Protein AF-A0A2M6ZUZ3-F1 (afdb_monomer_lite)

Sequence (282 aa):
MDPHQNIFYYYRGPSKYKTDEMQIARQLENNTTKALINLFQYSPPKVLSRFLELVASKTGYDNFPVPQKNNYKFALQKIPELAKSAESKVVVTISKELLGESGVSPGGIPDAWIYCPSTTPSVAIMIEAKLKGIPSQDQIQGHLEKAGWNNTRLYQCNLTWAEIYDCWANEKNDLLTTQFRQYLEVIGMSPFSGFVDDDFNFFISYDDDYRPLLRNKLHEFAQEVHKRMGQEITRVYSEIFVGHIIARRGTAFVVLRKPQDRHDPFKHCNFSIEINKRRSAV

Structure (mmCIF, N/CA/C/O backbone):
data_AF-A0A2M6ZUZ3-F1
#
_entry.id   AF-A0A2M6ZUZ3-F1
#
loop_
_atom_site.group_PDB
_atom_site.id
_atom_site.type_symbol
_atom_site.label_atom_id
_atom_site.label_alt_id
_atom_site.label_comp_id
_atom_site.label_asym_id
_atom_site.label_entity_id
_atom_site.label_seq_id
_atom_site.pdbx_PDB_ins_code
_atom_site.Cartn_x
_atom_site.Cartn_y
_atom_site.Cartn_z
_atom_site.occupancy
_atom_site.B_iso_or_equiv
_atom_site.auth_seq_id
_atom_site.auth_comp_id
_atom_site.auth_asym_id
_atom_site.auth_atom_id
_atom_site.pdbx_PDB_model_num
ATOM 1 N N . MET A 1 1 ? -6.200 0.289 -19.711 1.00 61.31 1 MET A N 1
ATOM 2 C CA . MET A 1 1 ? -7.113 0.772 -18.650 1.00 61.31 1 MET A CA 1
ATOM 3 C C . MET A 1 1 ? -6.746 2.210 -18.321 1.00 61.31 1 MET A C 1
ATOM 5 O O . MET A 1 1 ? -5.561 2.489 -18.220 1.00 61.31 1 MET A O 1
ATOM 9 N N . ASP A 1 2 ? -7.742 3.092 -18.212 1.00 64.38 2 ASP A N 1
ATOM 10 C CA . ASP A 1 2 ? -7.570 4.528 -17.953 1.00 64.38 2 ASP A CA 1
ATOM 11 C C . ASP A 1 2 ? -7.539 4.803 -16.430 1.00 64.38 2 ASP A C 1
ATOM 13 O O . ASP A 1 2 ? -8.560 4.598 -15.760 1.00 64.38 2 ASP A O 1
ATOM 17 N N . PRO A 1 3 ? -6.407 5.261 -15.855 1.00 62.47 3 PRO A N 1
ATOM 18 C CA . PRO A 1 3 ? -6.293 5.579 -14.431 1.00 62.47 3 PRO A CA 1
ATOM 19 C C . PRO A 1 3 ? -7.272 6.652 -13.935 1.00 62.47 3 PRO A C 1
ATOM 21 O O . PRO A 1 3 ? -7.559 6.687 -12.741 1.00 62.47 3 PRO A O 1
ATOM 24 N N . HIS A 1 4 ? -7.833 7.503 -14.800 1.00 63.12 4 HIS A N 1
ATOM 25 C CA . HIS A 1 4 ? -8.841 8.497 -14.398 1.00 63.12 4 HIS A CA 1
ATOM 26 C C . HIS A 1 4 ? -10.207 7.889 -14.130 1.00 63.12 4 HIS A C 1
ATOM 28 O O . HIS A 1 4 ? -11.011 8.476 -13.417 1.00 63.12 4 HIS A O 1
ATOM 34 N N . GLN A 1 5 ? -10.474 6.693 -14.649 1.00 70.06 5 GLN A N 1
ATOM 35 C CA . GLN A 1 5 ? -11.684 5.952 -14.297 1.00 70.06 5 GLN A CA 1
ATOM 36 C C . GLN A 1 5 ? -11.551 5.270 -12.929 1.00 70.06 5 GLN A C 1
ATOM 38 O O . GLN A 1 5 ? -12.526 4.727 -12.405 1.00 70.06 5 GLN A O 1
ATOM 43 N N . ASN A 1 6 ? -10.359 5.330 -12.322 1.00 79.94 6 ASN A N 1
ATOM 44 C CA . ASN A 1 6 ? -10.109 4.806 -10.996 1.00 79.94 6 ASN A CA 1
ATOM 45 C C . ASN A 1 6 ? -10.493 5.807 -9.904 1.00 79.94 6 ASN A C 1
ATOM 47 O O . ASN A 1 6 ? -9.902 6.875 -9.740 1.00 79.94 6 ASN A O 1
ATOM 51 N N . ILE A 1 7 ? -11.469 5.407 -9.090 1.00 81.88 7 ILE A N 1
ATOM 52 C CA . ILE A 1 7 ? -12.034 6.225 -8.011 1.00 81.88 7 ILE A CA 1
ATOM 53 C C . ILE A 1 7 ? -10.999 6.675 -6.967 1.00 81.88 7 ILE A C 1
ATOM 55 O O . ILE A 1 7 ? -11.178 7.720 -6.344 1.00 81.88 7 ILE A O 1
ATOM 59 N N . PHE A 1 8 ? -9.916 5.918 -6.775 1.00 83.38 8 PHE A N 1
ATOM 60 C CA . PHE A 1 8 ? -8.868 6.239 -5.807 1.00 83.38 8 PHE A CA 1
ATOM 61 C C . PHE A 1 8 ? -7.812 7.173 -6.396 1.00 83.38 8 PHE A C 1
ATOM 63 O O . PHE A 1 8 ? -7.186 7.938 -5.660 1.00 83.38 8 PHE A O 1
ATOM 70 N N . TYR A 1 9 ? -7.669 7.194 -7.723 1.00 71.44 9 TYR A N 1
ATOM 71 C CA . TYR A 1 9 ? -6.775 8.122 -8.410 1.00 71.44 9 TYR A CA 1
ATOM 72 C C . TYR A 1 9 ? -7.222 9.580 -8.227 1.00 71.44 9 TYR A C 1
ATOM 74 O O . TYR A 1 9 ? -6.386 10.467 -8.040 1.00 71.44 9 TYR A O 1
ATOM 82 N N . TYR A 1 10 ? -8.535 9.822 -8.133 1.00 66.94 10 TYR A N 1
ATOM 83 C CA . TYR A 1 10 ? -9.105 11.142 -7.842 1.00 66.94 10 TYR A CA 1
ATOM 84 C C . TYR A 1 10 ? -8.668 11.742 -6.497 1.00 66.94 10 TYR A C 1
ATOM 86 O O . TYR A 1 10 ? -8.722 12.963 -6.333 1.00 66.94 10 TYR A O 1
ATOM 94 N N . TYR A 1 11 ? -8.179 10.944 -5.538 1.00 67.69 11 TYR A N 1
ATOM 95 C CA . TYR A 1 11 ? -7.650 11.494 -4.284 1.00 67.69 11 TYR A CA 1
ATOM 96 C C . TYR A 1 11 ? -6.369 12.307 -4.477 1.00 67.69 11 TYR A C 1
ATOM 98 O O . TYR A 1 11 ? -6.059 13.146 -3.632 1.00 67.69 11 TYR A O 1
ATOM 106 N N . ARG A 1 12 ? -5.666 12.156 -5.609 1.00 64.12 12 ARG A N 1
ATOM 107 C CA . ARG A 1 12 ? -4.454 12.931 -5.917 1.00 64.12 12 ARG A CA 1
ATOM 108 C C . ARG A 1 12 ? -4.682 14.442 -5.956 1.00 64.12 12 ARG A C 1
ATOM 110 O O . ARG A 1 12 ? -3.756 15.167 -5.614 1.00 64.12 12 ARG A O 1
ATOM 117 N N . GLY A 1 13 ? -5.891 14.917 -6.270 1.00 56.56 13 GLY A N 1
ATOM 118 C CA . GLY A 1 13 ? -6.205 16.347 -6.356 1.00 56.56 13 GLY A CA 1
ATOM 119 C C . GLY A 1 13 ? -5.312 17.124 -7.347 1.00 56.56 13 GLY A C 1
ATOM 120 O O . GLY A 1 13 ? -4.335 16.601 -7.881 1.00 56.56 13 GLY A O 1
ATOM 121 N N . PRO A 1 14 ? -5.623 18.395 -7.641 1.00 52.03 14 PRO A N 1
ATOM 122 C CA . PRO A 1 14 ? -4.742 19.227 -8.452 1.00 52.03 14 PRO A CA 1
ATOM 123 C C . PRO A 1 14 ? -3.506 19.632 -7.632 1.00 52.03 14 PRO A C 1
ATOM 125 O O . PRO A 1 14 ? -3.611 20.423 -6.692 1.00 52.03 14 PRO A O 1
ATOM 128 N N . SER A 1 15 ? -2.319 19.130 -7.985 1.00 54.94 15 SER A N 1
ATOM 129 C CA . SER A 1 15 ? -1.071 19.601 -7.376 1.00 54.94 15 SER A CA 1
ATOM 130 C C . SER A 1 15 ? -0.736 21.000 -7.905 1.00 54.94 15 SER A C 1
ATOM 132 O O . SER A 1 15 ? -0.204 21.180 -8.999 1.00 54.94 15 SER A O 1
ATOM 134 N N . LYS A 1 16 ? -1.066 22.037 -7.124 1.00 50.25 16 LYS A N 1
ATOM 135 C CA . LYS A 1 16 ? -0.631 23.420 -7.412 1.00 50.25 16 LYS A CA 1
ATOM 136 C C . LYS A 1 16 ? 0.891 23.589 -7.284 1.00 50.25 16 LYS A C 1
ATOM 138 O O . LYS A 1 16 ? 1.450 24.510 -7.866 1.00 50.25 16 LYS A O 1
ATOM 143 N N . TYR A 1 17 ? 1.552 22.676 -6.572 1.00 51.34 17 TYR A N 1
ATOM 144 C CA . TYR A 1 17 ? 2.983 22.696 -6.277 1.00 51.34 17 TYR A CA 1
ATOM 145 C C . TYR A 1 17 ? 3.660 21.490 -6.938 1.00 51.34 17 TYR A C 1
ATOM 147 O O . TYR A 1 17 ? 3.876 20.456 -6.316 1.00 51.34 17 TYR A O 1
ATOM 155 N N . LYS A 1 18 ? 3.951 21.593 -8.239 1.00 53.97 18 LYS A N 1
ATOM 156 C CA . LYS A 1 18 ? 4.587 20.511 -9.018 1.00 53.97 18 LYS A CA 1
ATOM 157 C C . LYS A 1 18 ? 6.085 20.317 -8.729 1.00 53.97 18 LYS A C 1
ATOM 159 O O . LYS A 1 18 ? 6.695 19.452 -9.343 1.00 53.97 18 LYS A O 1
ATOM 164 N N . THR A 1 19 ? 6.685 21.117 -7.850 1.00 56.66 19 THR A N 1
ATOM 165 C CA . THR A 1 19 ? 8.149 21.196 -7.705 1.00 56.66 19 THR A CA 1
ATOM 166 C C . THR A 1 19 ? 8.707 20.581 -6.424 1.00 56.66 19 THR A C 1
ATOM 168 O O . THR A 1 19 ? 9.913 20.380 -6.362 1.00 56.66 19 THR A O 1
ATOM 171 N N . ASP A 1 20 ? 7.882 20.269 -5.418 1.00 69.94 20 ASP A N 1
ATOM 172 C CA . ASP A 1 20 ? 8.353 19.651 -4.170 1.00 69.94 20 ASP A CA 1
ATOM 173 C C . ASP A 1 20 ? 8.020 18.149 -4.155 1.00 69.94 20 ASP A C 1
ATOM 175 O O . ASP A 1 20 ? 6.900 17.733 -3.842 1.00 69.94 20 ASP A O 1
ATOM 179 N N . GLU A 1 21 ? 9.005 17.324 -4.517 1.00 68.06 21 GLU A N 1
ATOM 180 C CA . GLU A 1 21 ? 8.881 15.861 -4.540 1.00 68.06 21 GLU A CA 1
ATOM 181 C C . GLU A 1 21 ? 8.493 15.272 -3.175 1.00 68.06 21 GLU A C 1
ATOM 183 O O . GLU A 1 21 ? 7.790 14.259 -3.119 1.00 68.06 21 GLU A O 1
ATOM 188 N N . MET A 1 22 ? 8.910 15.907 -2.075 1.00 68.00 22 MET A N 1
ATOM 189 C CA . MET A 1 22 ? 8.607 15.447 -0.722 1.00 68.00 22 MET A CA 1
ATOM 190 C C . MET A 1 22 ? 7.131 15.681 -0.385 1.00 68.00 22 MET A C 1
ATOM 192 O O . MET A 1 22 ? 6.472 14.798 0.169 1.00 68.00 22 MET A O 1
ATOM 196 N N . GLN A 1 23 ? 6.574 16.831 -0.778 1.00 69.69 23 GLN A N 1
ATOM 197 C CA . GLN A 1 23 ? 5.139 17.101 -0.629 1.00 69.69 23 GLN A CA 1
ATOM 198 C C . GLN A 1 23 ? 4.286 16.165 -1.485 1.00 69.69 23 GLN A C 1
ATOM 200 O O . GLN A 1 23 ? 3.277 15.652 -1.000 1.00 69.69 23 GLN A O 1
ATOM 205 N N . ILE A 1 24 ? 4.707 15.896 -2.725 1.00 71.69 24 ILE A N 1
ATOM 206 C CA . ILE A 1 24 ? 4.018 14.951 -3.615 1.00 71.69 24 ILE A CA 1
ATOM 207 C C . ILE A 1 24 ? 4.015 13.547 -3.000 1.00 71.69 24 ILE A C 1
ATOM 209 O O . ILE A 1 24 ? 2.968 12.898 -2.957 1.00 71.69 24 ILE A O 1
ATOM 213 N N . ALA A 1 25 ? 5.159 13.088 -2.482 1.00 72.38 25 ALA A N 1
ATOM 214 C CA . ALA A 1 25 ? 5.268 11.785 -1.831 1.00 72.38 25 ALA A CA 1
ATOM 215 C C . ALA A 1 25 ? 4.350 11.683 -0.603 1.00 72.38 25 ALA A C 1
ATOM 217 O O . ALA A 1 25 ? 3.590 10.723 -0.483 1.00 72.38 25 ALA A O 1
ATOM 218 N N . ARG A 1 26 ? 4.345 12.708 0.257 1.00 76.81 26 ARG A N 1
ATOM 219 C CA . ARG A 1 26 ? 3.477 12.759 1.442 1.00 76.81 26 ARG A CA 1
ATOM 220 C C . ARG A 1 26 ? 1.991 12.794 1.083 1.00 76.81 26 ARG A C 1
ATOM 222 O O . ARG A 1 26 ? 1.171 12.164 1.746 1.00 76.81 26 ARG A O 1
ATOM 229 N N . GLN A 1 27 ? 1.620 13.525 0.034 1.00 80.50 27 GLN A N 1
ATOM 230 C CA . GLN A 1 27 ? 0.240 13.554 -0.441 1.00 80.50 27 GLN A CA 1
ATOM 231 C C . GLN A 1 27 ? -0.194 12.176 -0.955 1.00 80.50 27 GLN A C 1
ATOM 233 O O . GLN A 1 27 ? -1.294 11.720 -0.646 1.00 80.50 27 GLN A O 1
ATOM 238 N N . LEU A 1 28 ? 0.676 11.500 -1.708 1.00 82.88 28 LEU A N 1
ATOM 239 C CA . LEU A 1 28 ? 0.407 10.160 -2.214 1.00 82.88 28 LEU A CA 1
ATOM 240 C C . LEU A 1 28 ? 0.245 9.143 -1.077 1.00 82.88 28 LEU A C 1
ATOM 242 O O . LEU A 1 28 ? -0.650 8.302 -1.141 1.00 82.88 28 LEU A O 1
ATOM 246 N N . GLU A 1 29 ? 1.059 9.250 -0.030 1.00 83.81 29 GLU A N 1
ATOM 247 C CA . GLU A 1 29 ? 0.971 8.427 1.180 1.00 83.81 29 GLU A CA 1
ATOM 248 C C . GLU A 1 29 ? -0.389 8.585 1.868 1.00 83.81 29 GLU A C 1
ATOM 250 O O . GLU A 1 29 ? -1.149 7.618 1.951 1.00 83.81 29 GLU A O 1
ATOM 255 N N . ASN A 1 30 ? -0.769 9.821 2.209 1.00 85.50 30 ASN A N 1
ATOM 256 C CA . ASN A 1 30 ? -2.071 10.125 2.813 1.00 85.50 30 ASN A CA 1
ATOM 257 C C . ASN A 1 30 ? -3.246 9.607 1.966 1.00 85.50 30 ASN A C 1
ATOM 259 O O . ASN A 1 30 ? -4.223 9.064 2.487 1.00 85.50 30 ASN A O 1
ATOM 263 N N . ASN A 1 31 ? -3.160 9.774 0.645 1.00 89.38 31 ASN A N 1
ATOM 264 C CA . ASN A 1 31 ? -4.196 9.330 -0.281 1.00 89.38 31 ASN A CA 1
ATOM 265 C C . ASN A 1 31 ? -4.309 7.809 -0.353 1.00 89.38 31 ASN A C 1
ATOM 267 O O . ASN A 1 31 ? -5.417 7.290 -0.473 1.00 89.38 31 ASN A O 1
ATOM 271 N N . THR A 1 32 ? -3.185 7.102 -0.251 1.00 92.81 32 THR A N 1
ATOM 272 C CA . THR A 1 32 ? -3.152 5.637 -0.273 1.00 92.81 32 THR A CA 1
ATOM 273 C C . THR A 1 32 ? -3.767 5.069 1.000 1.00 92.81 32 THR A C 1
ATOM 275 O O . THR A 1 32 ? -4.641 4.206 0.917 1.00 92.81 32 THR A O 1
ATOM 278 N N . THR A 1 33 ? -3.431 5.623 2.168 1.00 94.06 33 THR A N 1
ATOM 279 C CA . THR A 1 33 ? -4.071 5.224 3.430 1.00 94.06 33 THR A CA 1
ATOM 280 C C . THR A 1 33 ? -5.567 5.536 3.424 1.00 94.06 33 THR A C 1
ATOM 282 O O . THR A 1 33 ? -6.386 4.693 3.790 1.00 94.06 33 THR A O 1
ATOM 285 N N . LYS A 1 34 ? -5.968 6.708 2.919 1.00 93.88 34 LYS A N 1
ATOM 286 C CA . LYS A 1 34 ? -7.386 7.057 2.743 1.00 93.88 34 LYS A CA 1
ATOM 287 C C . LYS A 1 34 ? -8.118 6.089 1.809 1.00 93.88 34 LYS A C 1
ATOM 289 O O . LYS A 1 34 ? -9.250 5.711 2.104 1.00 93.88 34 LYS A O 1
ATOM 294 N N . ALA A 1 35 ? -7.493 5.692 0.702 1.00 94.75 35 ALA A N 1
ATOM 295 C CA . ALA A 1 35 ? -8.051 4.717 -0.228 1.00 94.75 35 ALA A CA 1
ATOM 296 C C . ALA A 1 35 ? -8.285 3.359 0.446 1.00 94.75 35 ALA A C 1
ATOM 298 O O . ALA A 1 35 ? -9.377 2.808 0.315 1.00 94.75 35 ALA A O 1
ATOM 299 N N . LEU A 1 36 ? -7.325 2.883 1.246 1.00 96.56 36 LEU A N 1
ATOM 300 C CA . LEU A 1 36 ? -7.457 1.648 2.022 1.00 96.56 36 LEU A CA 1
ATOM 301 C C . LEU A 1 36 ? -8.620 1.716 3.027 1.00 96.56 36 LEU A C 1
ATOM 303 O O . LEU A 1 36 ? -9.443 0.807 3.102 1.00 96.56 36 LEU A O 1
ATOM 307 N N . ILE A 1 37 ? -8.741 2.816 3.773 1.00 96.69 37 ILE A N 1
ATOM 308 C CA . ILE A 1 37 ? -9.837 2.985 4.737 1.00 96.69 37 ILE A CA 1
ATOM 309 C C . ILE A 1 37 ? -11.199 3.059 4.042 1.00 96.69 37 ILE A C 1
ATOM 311 O O . ILE A 1 37 ? -12.161 2.442 4.501 1.00 96.69 37 ILE A O 1
ATOM 315 N N . ASN A 1 38 ? -11.289 3.758 2.912 1.00 94.88 38 ASN A N 1
ATOM 316 C CA . ASN A 1 38 ? -12.521 3.814 2.132 1.00 94.88 38 ASN A CA 1
ATOM 317 C C . ASN A 1 38 ? -12.886 2.450 1.538 1.00 94.88 38 ASN A C 1
ATOM 319 O O . ASN A 1 38 ? -14.066 2.100 1.522 1.00 94.88 38 ASN A O 1
ATOM 323 N N . LEU A 1 39 ? -11.899 1.655 1.113 1.00 95.31 39 LEU A N 1
ATOM 324 C CA . LEU A 1 39 ? -12.124 0.268 0.721 1.00 95.31 39 LEU A CA 1
ATOM 325 C C . LEU A 1 39 ? -12.802 -0.497 1.868 1.00 95.31 39 LEU A C 1
ATOM 327 O O . LEU A 1 39 ? -13.850 -1.097 1.651 1.00 95.31 39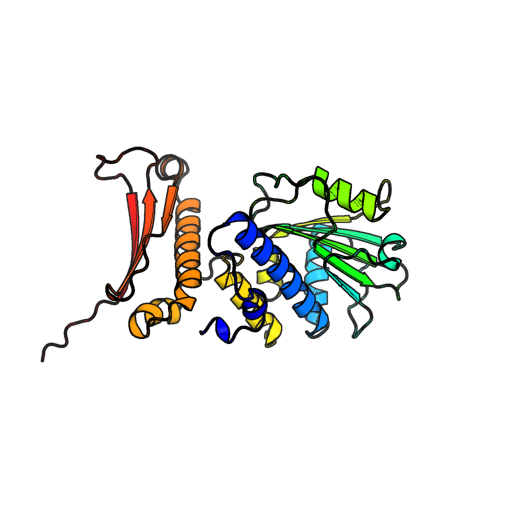 LEU A O 1
ATOM 331 N N . PHE A 1 40 ? -12.283 -0.424 3.094 1.00 95.75 40 PHE A N 1
ATOM 332 C CA . PHE A 1 40 ? -12.893 -1.117 4.236 1.00 95.75 40 PHE A CA 1
ATOM 333 C C . PHE A 1 40 ? -14.284 -0.595 4.597 1.00 95.75 40 PHE A C 1
ATOM 335 O O . PHE A 1 40 ? -15.160 -1.379 4.954 1.00 95.75 40 PHE A O 1
ATOM 342 N N . GLN A 1 41 ? -14.497 0.717 4.502 1.00 94.94 41 GLN A N 1
ATOM 343 C CA . GLN A 1 41 ? -15.755 1.344 4.894 1.00 94.94 41 GLN A CA 1
ATOM 344 C C . GLN A 1 41 ? -16.900 1.069 3.909 1.00 94.94 41 GLN A C 1
ATOM 346 O O . GLN A 1 41 ? -18.051 0.952 4.335 1.00 94.94 41 GLN A O 1
ATOM 351 N N . TYR A 1 42 ? -16.604 0.998 2.608 1.00 94.00 42 TYR A N 1
ATOM 352 C CA . TYR A 1 42 ? -17.626 0.946 1.555 1.00 94.00 42 TYR A CA 1
ATOM 353 C C . TYR A 1 42 ? -17.716 -0.397 0.821 1.00 94.00 42 TYR A C 1
ATOM 355 O O . TYR A 1 42 ? -18.634 -0.578 0.021 1.00 94.00 42 TYR A O 1
ATOM 363 N N . SER A 1 43 ? -16.821 -1.346 1.103 1.00 93.00 43 SER A N 1
ATOM 364 C CA . SER A 1 43 ? -16.888 -2.704 0.543 1.00 93.00 43 SER A CA 1
ATOM 365 C C . SER A 1 43 ? -17.669 -3.658 1.456 1.00 93.00 43 SER A C 1
ATOM 367 O O . SER A 1 43 ? -17.931 -3.345 2.622 1.00 93.00 43 SER A O 1
ATOM 369 N N . PRO A 1 44 ? -18.061 -4.848 0.967 1.00 93.19 44 PRO A N 1
ATOM 370 C CA . PRO A 1 44 ? -18.670 -5.871 1.803 1.00 93.19 44 PRO A CA 1
ATOM 371 C C . PRO A 1 44 ? -17.759 -6.255 2.989 1.00 93.19 44 PRO A C 1
ATOM 373 O O . PRO A 1 44 ? -16.538 -6.309 2.820 1.00 93.19 44 PRO A O 1
ATOM 376 N N . PRO A 1 45 ? -18.318 -6.612 4.166 1.00 94.31 45 PRO A N 1
ATOM 377 C CA . PRO A 1 45 ? -17.534 -6.871 5.383 1.00 94.31 45 PRO A CA 1
ATOM 378 C C . PRO A 1 45 ? -16.412 -7.911 5.241 1.00 94.31 45 PRO A C 1
ATOM 380 O O . PRO A 1 45 ? -15.407 -7.833 5.946 1.00 94.31 45 PRO A O 1
ATOM 383 N N . LYS A 1 46 ? -16.540 -8.848 4.291 1.00 94.12 46 LYS A N 1
ATOM 384 C CA . LYS A 1 46 ? -15.494 -9.830 3.967 1.00 94.12 46 LYS A CA 1
ATOM 385 C C . LYS A 1 46 ? -14.146 -9.189 3.606 1.00 94.12 46 LYS A C 1
ATOM 387 O O . LYS A 1 46 ? -13.114 -9.765 3.919 1.00 94.12 46 LYS A O 1
ATOM 392 N N . VAL A 1 47 ? -14.138 -7.998 2.998 1.00 94.62 47 VAL A N 1
ATOM 393 C CA . VAL A 1 47 ? -12.897 -7.315 2.595 1.00 94.62 47 VAL A CA 1
ATOM 394 C C . VA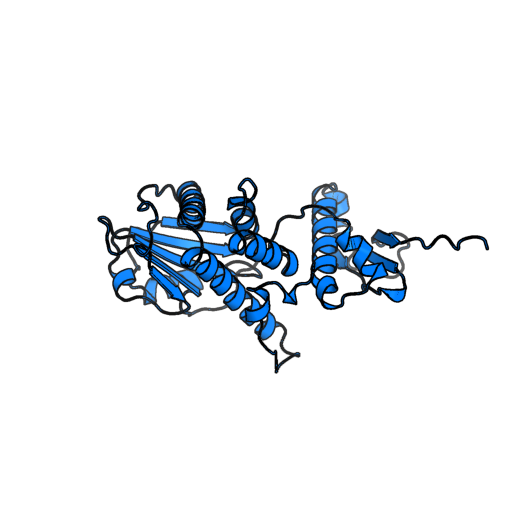L A 1 47 ? -12.082 -6.920 3.825 1.00 94.62 47 VAL A C 1
ATOM 396 O O . VAL A 1 47 ? -10.886 -7.206 3.878 1.00 94.62 47 VAL A O 1
ATOM 399 N N . LEU A 1 48 ? -12.740 -6.348 4.842 1.00 96.25 48 LEU A N 1
ATOM 400 C CA . LEU A 1 48 ? -12.113 -6.070 6.135 1.00 96.25 48 LEU A CA 1
ATOM 401 C C . LEU A 1 48 ? -11.739 -7.370 6.863 1.00 96.25 48 LEU A C 1
ATOM 403 O O . LEU A 1 48 ? -10.660 -7.432 7.437 1.00 96.25 48 LEU A O 1
ATOM 407 N N . SER A 1 49 ? -12.575 -8.415 6.801 1.00 95.75 49 SER A N 1
ATOM 408 C CA . SER A 1 49 ? -12.273 -9.717 7.427 1.00 95.75 49 SER A CA 1
ATOM 409 C C . SER A 1 49 ? -10.929 -10.272 6.965 1.00 95.75 49 SER A C 1
ATOM 411 O O . SER A 1 49 ? -10.099 -10.613 7.798 1.00 95.75 49 SER A O 1
ATOM 413 N N . ARG A 1 50 ? -10.655 -10.259 5.654 1.00 95.75 50 ARG A N 1
ATOM 414 C CA . ARG A 1 50 ? -9.367 -10.714 5.103 1.00 95.75 50 ARG A CA 1
ATOM 415 C C . ARG A 1 50 ? -8.179 -9.906 5.601 1.00 95.75 50 ARG A C 1
ATOM 417 O O . ARG A 1 50 ? -7.128 -10.467 5.894 1.00 95.75 50 ARG A O 1
ATOM 424 N N . PHE A 1 51 ? -8.343 -8.591 5.711 1.00 97.38 51 PHE A N 1
ATOM 425 C CA . PHE A 1 51 ? -7.303 -7.743 6.279 1.00 97.38 51 PHE A CA 1
ATOM 426 C C . PHE A 1 51 ? -7.048 -8.090 7.754 1.00 97.38 51 PHE A C 1
ATOM 428 O O . PHE A 1 51 ? -5.897 -8.214 8.162 1.00 97.38 51 PHE A O 1
ATOM 435 N N . LEU A 1 52 ? -8.103 -8.311 8.544 1.00 97.38 52 LEU A N 1
ATOM 436 C CA . LEU A 1 52 ? -7.976 -8.723 9.945 1.00 97.38 52 LEU A CA 1
ATOM 437 C C . LEU A 1 52 ? -7.374 -10.128 10.087 1.00 97.38 52 LEU A C 1
ATOM 439 O O . LEU A 1 52 ? -6.567 -10.334 10.984 1.00 97.38 52 LEU A O 1
ATOM 443 N N . GLU A 1 53 ? -7.691 -11.063 9.188 1.00 96.94 53 GLU A N 1
ATOM 444 C CA . GLU A 1 53 ? -7.052 -12.386 9.104 1.00 96.94 53 GLU A CA 1
ATOM 445 C C . GLU A 1 53 ? -5.545 -12.260 8.830 1.00 96.94 53 GLU A C 1
ATOM 447 O O . GLU A 1 53 ? -4.737 -12.910 9.497 1.00 96.94 53 GLU A O 1
ATOM 452 N N . LEU A 1 54 ? -5.145 -11.380 7.901 1.00 97.50 54 LEU A N 1
ATOM 453 C CA . LEU A 1 54 ? -3.732 -11.093 7.651 1.00 97.50 54 LEU A CA 1
ATOM 454 C C . LEU A 1 54 ? -3.060 -10.520 8.909 1.00 97.50 54 LEU A C 1
ATOM 456 O O . LEU A 1 54 ? -2.009 -11.014 9.317 1.00 97.50 54 LEU A O 1
ATOM 460 N N . VAL A 1 55 ? -3.671 -9.526 9.560 1.00 97.94 55 VAL A N 1
ATOM 461 C CA . VAL A 1 55 ? -3.142 -8.931 10.801 1.00 97.94 55 VAL A CA 1
ATOM 462 C C . VAL A 1 55 ? -3.043 -9.977 11.916 1.00 97.94 55 VAL A C 1
ATOM 464 O O . VAL A 1 55 ? -2.017 -10.055 12.595 1.00 97.94 55 VAL A O 1
ATOM 467 N N . ALA A 1 56 ? -4.059 -10.825 12.086 1.00 97.50 56 ALA A N 1
ATOM 468 C CA . ALA A 1 56 ? -4.065 -11.914 13.060 1.00 97.50 56 ALA A CA 1
ATOM 469 C C . ALA A 1 56 ? -2.910 -12.890 12.812 1.00 97.50 56 ALA A C 1
ATOM 471 O O . ALA A 1 56 ? -2.186 -13.234 13.744 1.00 97.50 56 ALA A O 1
ATOM 472 N N . SER A 1 57 ? -2.662 -13.255 11.549 1.00 97.12 57 SER A N 1
ATOM 473 C CA . SER A 1 57 ? -1.574 -14.170 11.179 1.00 97.12 57 SER A CA 1
ATOM 474 C C . SER A 1 57 ? -0.180 -13.636 11.538 1.00 97.12 57 SER A C 1
ATOM 476 O O . SER A 1 57 ? 0.733 -14.415 11.801 1.00 97.12 57 SER A O 1
ATOM 478 N N . LYS A 1 58 ? -0.011 -12.307 11.573 1.00 97.38 58 LYS A N 1
ATOM 479 C CA . LYS A 1 58 ? 1.263 -11.641 11.882 1.00 97.38 58 LYS A CA 1
ATOM 480 C C . LYS A 1 58 ? 1.434 -11.299 13.356 1.00 97.38 58 LYS A C 1
ATOM 482 O O . LYS A 1 58 ? 2.559 -11.245 13.839 1.00 97.38 58 LYS A O 1
ATOM 487 N N . THR A 1 59 ? 0.336 -11.029 14.053 1.00 96.44 59 THR A N 1
ATOM 488 C CA . THR A 1 59 ? 0.345 -10.599 15.459 1.00 96.44 59 THR A CA 1
ATOM 489 C C . THR A 1 59 ? 0.099 -11.737 16.445 1.00 96.44 59 THR A C 1
ATOM 491 O O . THR A 1 59 ? 0.428 -11.598 17.622 1.00 96.44 59 THR A O 1
ATOM 494 N N . GLY A 1 60 ? -0.524 -12.829 15.997 1.00 95.12 60 GLY A N 1
ATOM 495 C CA . GLY A 1 60 ? -1.075 -13.870 16.863 1.00 95.12 60 GLY A CA 1
ATOM 496 C C . GLY A 1 60 ? -2.355 -13.459 17.603 1.00 95.12 60 GLY A C 1
ATOM 497 O O . GLY A 1 60 ? -2.823 -14.219 18.445 1.00 95.12 60 GLY A O 1
ATOM 498 N N . TYR A 1 61 ? -2.921 -12.275 17.333 1.00 94.31 61 TYR A N 1
ATOM 499 C CA . TYR A 1 61 ? -4.194 -11.847 17.913 1.00 94.31 61 TYR A CA 1
ATOM 500 C C . TYR A 1 61 ? -5.360 -12.296 17.028 1.00 94.31 61 TYR A C 1
ATOM 502 O O . TYR A 1 61 ? -5.593 -11.736 15.961 1.00 94.31 61 TYR A O 1
ATOM 510 N N . ASP A 1 62 ? -6.104 -13.296 17.485 1.00 92.62 62 ASP A N 1
ATOM 511 C CA . ASP A 1 62 ? -7.212 -13.936 16.769 1.00 92.62 62 ASP A CA 1
ATOM 512 C C . ASP A 1 62 ? -8.604 -13.488 17.247 1.00 92.62 62 ASP A C 1
ATOM 514 O O . ASP A 1 62 ? -9.612 -13.798 16.617 1.00 92.62 62 ASP A O 1
ATOM 518 N N . ASN A 1 63 ? -8.674 -12.689 18.314 1.00 92.12 63 ASN A N 1
ATOM 519 C CA . ASN A 1 63 ? -9.929 -12.240 18.927 1.00 92.12 63 ASN A CA 1
ATOM 520 C C . ASN A 1 63 ? -10.544 -11.011 18.236 1.00 92.12 63 ASN A C 1
ATOM 522 O O . ASN A 1 63 ? -11.183 -10.178 18.882 1.00 92.12 63 ASN A O 1
ATOM 526 N N . PHE A 1 64 ? -10.356 -10.868 16.921 1.00 93.94 64 PHE A N 1
ATOM 527 C CA . PHE A 1 64 ? -11.027 -9.818 16.163 1.00 93.94 64 PHE A CA 1
ATOM 528 C C . PHE A 1 64 ? -12.528 -10.118 16.040 1.00 93.94 64 PHE A C 1
ATOM 530 O O . PHE A 1 64 ? -12.904 -11.199 15.582 1.00 93.94 64 PHE A O 1
ATOM 537 N N . PRO A 1 65 ? -13.409 -9.161 16.379 1.00 92.88 65 PRO A N 1
ATOM 538 C CA . PRO A 1 65 ? -14.826 -9.272 16.069 1.00 92.88 65 PRO A CA 1
ATOM 539 C C . PRO A 1 65 ? -15.066 -9.543 14.586 1.00 92.88 65 PRO A C 1
ATOM 541 O O . PRO A 1 65 ? -14.493 -8.876 13.726 1.00 92.88 65 PRO A O 1
ATOM 544 N N . VAL A 1 66 ? -15.978 -10.465 14.273 1.00 92.81 66 VAL A N 1
ATOM 545 C CA . VAL A 1 66 ? -16.390 -10.693 12.883 1.00 92.81 66 VAL A CA 1
ATOM 546 C C . VAL A 1 66 ? -16.941 -9.378 12.312 1.00 92.81 66 VAL A C 1
ATOM 548 O O . VAL A 1 66 ? -17.885 -8.814 12.883 1.00 92.81 66 VAL A O 1
ATOM 551 N N . PRO A 1 67 ? -16.385 -8.853 11.204 1.00 92.88 67 PRO A N 1
ATOM 552 C CA . PRO A 1 67 ? -16.882 -7.623 10.609 1.00 92.88 67 PRO A CA 1
ATOM 553 C C . PRO A 1 67 ? -18.350 -7.742 10.204 1.00 92.88 67 PRO A C 1
ATOM 555 O O . PRO A 1 67 ? -18.754 -8.646 9.475 1.00 92.88 67 PRO A O 1
ATOM 558 N N . GLN A 1 68 ? -19.149 -6.785 10.656 1.00 90.12 68 GLN A N 1
ATOM 559 C CA . GLN A 1 68 ? -20.544 -6.618 10.279 1.00 90.12 68 GLN A CA 1
ATOM 560 C C . GLN A 1 68 ? -20.749 -5.192 9.780 1.00 90.12 68 GLN A C 1
ATOM 562 O O . GLN A 1 68 ? -19.917 -4.302 9.967 1.00 90.12 68 GLN A O 1
ATOM 567 N N . LYS A 1 69 ? -21.880 -4.932 9.128 1.00 83.25 69 LYS A N 1
ATOM 568 C CA . LYS A 1 69 ? -22.183 -3.571 8.691 1.00 83.25 69 LYS A CA 1
ATOM 569 C C . LYS A 1 69 ? -22.254 -2.654 9.922 1.00 83.25 69 LYS A C 1
ATOM 571 O O . LYS A 1 69 ? -23.074 -2.874 10.806 1.00 83.25 69 LYS A O 1
ATOM 576 N N . ASN A 1 70 ? -21.419 -1.615 9.952 1.00 84.56 70 ASN A N 1
ATOM 577 C CA . ASN A 1 70 ? -21.363 -0.554 10.970 1.00 84.56 70 ASN A CA 1
ATOM 578 C C . ASN A 1 70 ? -20.775 -0.896 12.356 1.00 84.56 70 ASN A C 1
ATOM 580 O O . ASN A 1 70 ? -20.729 0.026 13.182 1.00 84.56 70 ASN A O 1
ATOM 584 N N . ASN A 1 71 ? -20.332 -2.131 12.633 1.00 91.25 71 ASN A N 1
ATOM 585 C CA . ASN A 1 71 ? -19.713 -2.460 13.932 1.00 91.25 71 ASN A CA 1
ATOM 586 C C . ASN A 1 71 ? -18.279 -1.918 14.047 1.00 91.25 71 ASN A C 1
ATOM 588 O O . ASN A 1 71 ? -17.861 -1.501 15.125 1.00 91.25 71 ASN A O 1
ATOM 592 N N . TYR A 1 72 ? -17.558 -1.854 12.929 1.00 95.06 72 TYR A N 1
ATOM 593 C CA . TYR A 1 72 ? -16.296 -1.140 12.819 1.00 95.06 72 TYR A CA 1
ATOM 594 C C . TYR A 1 72 ? -16.521 0.320 12.438 1.00 95.06 72 TYR A C 1
ATOM 596 O O . TYR A 1 72 ? -17.399 0.670 11.642 1.00 95.06 72 TYR A O 1
ATOM 604 N N . LYS A 1 73 ? -15.699 1.178 13.028 1.00 95.38 73 LYS A N 1
ATOM 605 C CA . LYS A 1 73 ? -15.618 2.605 12.761 1.00 95.38 73 LYS A CA 1
ATOM 606 C C . LYS A 1 73 ? -14.213 2.939 12.288 1.00 95.38 73 LYS A C 1
ATOM 608 O O . LYS A 1 73 ? -13.241 2.290 12.672 1.00 95.38 73 LYS A O 1
ATOM 613 N N . PHE A 1 74 ? -14.128 3.986 11.483 1.00 96.25 74 PHE A N 1
ATOM 614 C CA . PHE A 1 74 ? -12.901 4.397 10.823 1.00 96.25 74 PHE A CA 1
ATOM 615 C C . PHE A 1 74 ? -12.629 5.870 11.112 1.00 96.25 74 PHE A C 1
ATOM 617 O O . PHE A 1 74 ? -13.562 6.675 11.165 1.00 96.25 74 PHE A O 1
ATOM 624 N N . ALA A 1 75 ? -11.363 6.232 11.294 1.00 95.81 75 ALA A N 1
ATOM 625 C CA . ALA A 1 75 ? -10.943 7.626 11.382 1.00 95.81 75 ALA A CA 1
ATOM 626 C C . ALA A 1 75 ? -9.620 7.832 10.645 1.00 95.81 75 ALA A C 1
ATOM 628 O O . ALA A 1 75 ? -8.743 6.977 10.686 1.00 95.81 75 ALA A O 1
ATOM 629 N N . LEU A 1 76 ? -9.484 8.980 9.982 1.00 94.31 76 LEU A N 1
ATOM 630 C CA . LEU A 1 76 ? -8.264 9.405 9.297 1.00 94.31 76 LEU A CA 1
ATOM 631 C C . LEU A 1 76 ? -7.657 10.575 10.058 1.00 94.31 76 LEU A C 1
ATOM 633 O O . LEU A 1 76 ? -8.379 11.530 10.358 1.00 94.31 76 LEU A O 1
ATOM 637 N N . GLN A 1 77 ? -6.357 10.499 10.356 1.00 90.44 77 GLN A N 1
ATOM 638 C CA . GLN A 1 77 ? -5.570 11.581 10.968 1.00 90.44 77 GLN A CA 1
ATOM 639 C C . GLN A 1 77 ? -6.236 12.231 12.197 1.00 90.44 77 GLN A C 1
ATOM 641 O O . GLN A 1 77 ? -6.078 13.422 12.470 1.00 90.44 77 GLN A O 1
ATOM 646 N N . LYS A 1 78 ? -7.009 11.443 12.950 1.00 91.38 78 LYS A N 1
ATOM 647 C CA . LYS A 1 78 ? -7.693 11.832 14.187 1.00 91.38 78 LYS A CA 1
ATOM 648 C C . LYS A 1 78 ? -7.696 10.641 15.127 1.00 91.38 78 LYS A C 1
ATOM 650 O O . LYS A 1 78 ? -7.985 9.535 14.683 1.00 91.38 78 LYS A O 1
ATOM 655 N N . ILE A 1 79 ? -7.420 10.879 16.406 1.00 88.94 79 ILE A N 1
ATOM 656 C CA . ILE A 1 79 ? -7.464 9.848 17.448 1.00 88.94 79 ILE A CA 1
ATOM 657 C C . ILE A 1 79 ? -8.906 9.767 17.969 1.00 88.94 79 ILE A C 1
ATOM 659 O O . ILE A 1 79 ? -9.374 10.741 18.562 1.00 88.94 79 ILE A O 1
ATOM 663 N N . PRO A 1 80 ? -9.638 8.660 17.752 1.00 89.62 80 PRO A N 1
ATOM 664 C CA . PRO A 1 80 ? -10.971 8.497 18.323 1.00 89.62 80 PRO A CA 1
ATOM 665 C C . PRO A 1 80 ? -10.875 8.368 19.846 1.00 89.62 80 PRO A C 1
ATOM 667 O O . PRO A 1 80 ? -10.087 7.564 20.336 1.00 89.62 80 PRO A O 1
ATOM 670 N N . GLU A 1 81 ? -11.704 9.091 20.606 1.00 87.75 81 GLU A N 1
ATOM 671 C CA . GLU A 1 81 ? -11.691 8.988 22.079 1.00 87.75 81 GLU A CA 1
ATOM 672 C C . GLU A 1 81 ? -11.925 7.548 22.559 1.00 87.75 81 GLU A C 1
ATOM 674 O O . GLU A 1 81 ? -11.208 7.054 23.424 1.00 87.75 81 GLU A O 1
ATOM 679 N N . LEU A 1 82 ? -12.841 6.825 21.907 1.00 86.31 82 LEU A N 1
ATOM 680 C CA . LEU A 1 82 ? -13.124 5.417 22.207 1.00 86.31 82 LEU A CA 1
ATOM 681 C C . LEU A 1 82 ? -11.945 4.475 21.913 1.00 86.31 82 LEU A C 1
ATOM 683 O O . LEU A 1 82 ? -11.870 3.396 22.492 1.00 86.31 82 LEU A O 1
ATOM 687 N N . ALA A 1 83 ? -11.021 4.858 21.027 1.00 86.88 83 ALA A N 1
ATOM 688 C CA . ALA A 1 83 ? -9.840 4.048 20.738 1.00 86.88 83 ALA A CA 1
ATOM 689 C C . ALA A 1 83 ? -8.804 4.120 21.873 1.00 86.88 83 ALA A C 1
ATOM 691 O O . ALA A 1 83 ? -8.064 3.161 22.087 1.00 86.88 83 ALA A O 1
ATOM 692 N N . LYS A 1 84 ? -8.772 5.217 22.647 1.00 88.81 84 LYS A N 1
ATOM 693 C CA . LYS A 1 84 ? -7.868 5.354 23.803 1.00 88.81 84 LYS A CA 1
ATOM 694 C C . LYS A 1 84 ? -8.190 4.329 24.892 1.00 88.81 84 LYS A C 1
ATOM 696 O O . LYS A 1 84 ? -7.283 3.771 25.502 1.00 88.81 84 LYS A O 1
ATOM 701 N N . SER A 1 85 ? -9.477 4.041 25.088 1.00 89.56 85 SER A N 1
ATOM 702 C CA . SER A 1 85 ? -9.984 3.107 26.099 1.00 89.56 85 SER A CA 1
ATOM 703 C C . SER A 1 85 ? -10.139 1.662 25.612 1.00 89.56 85 SER A C 1
ATOM 705 O O . SER A 1 85 ? -10.687 0.847 26.348 1.00 89.56 85 SER A O 1
ATOM 707 N N . ALA A 1 86 ? -9.701 1.328 24.394 1.00 92.62 86 ALA A N 1
ATOM 708 C CA . ALA A 1 86 ? -9.854 -0.025 23.865 1.00 92.62 86 ALA A CA 1
ATOM 709 C C . ALA A 1 86 ? -9.083 -1.054 24.708 1.00 92.62 86 ALA A C 1
ATOM 711 O O . ALA A 1 86 ? -7.921 -0.839 25.073 1.00 92.62 86 ALA A O 1
ATOM 712 N N . GLU A 1 87 ? -9.713 -2.189 24.996 1.00 93.00 87 GLU A N 1
ATOM 713 C CA . GLU A 1 87 ? -9.111 -3.268 25.789 1.00 93.00 87 GLU A CA 1
ATOM 714 C C . GLU A 1 87 ? -8.017 -3.991 25.000 1.00 93.00 87 GLU A C 1
ATOM 716 O O . GLU A 1 87 ? -6.938 -4.252 25.528 1.00 93.00 87 GLU A O 1
ATOM 721 N N . SER A 1 88 ? -8.266 -4.247 23.714 1.00 95.56 88 SER A N 1
ATOM 722 C CA . SER A 1 88 ? -7.285 -4.795 22.780 1.00 95.56 88 SER A CA 1
ATOM 723 C C . SER A 1 88 ? -6.771 -3.709 21.842 1.00 95.56 88 SER A C 1
ATOM 725 O O . SER A 1 88 ? -7.544 -3.026 21.167 1.00 95.56 88 SER A O 1
ATOM 727 N N . LYS A 1 89 ? -5.447 -3.563 21.796 1.00 96.88 89 LYS A N 1
ATOM 728 C CA . LYS A 1 89 ? -4.744 -2.518 21.050 1.00 96.88 89 LYS A CA 1
ATOM 729 C C . LYS A 1 89 ? -3.814 -3.166 20.037 1.00 96.88 89 LYS A C 1
ATOM 731 O O . LYS A 1 89 ? -2.979 -3.989 20.413 1.00 96.88 89 LYS A O 1
ATOM 736 N N . VAL A 1 90 ? -3.964 -2.805 18.769 1.00 97.75 90 VAL A N 1
ATOM 737 C CA . VAL A 1 90 ? -3.162 -3.334 17.664 1.00 97.75 90 VAL A CA 1
ATOM 738 C C . VAL A 1 90 ? -2.508 -2.176 16.916 1.00 97.75 90 VAL A C 1
ATOM 740 O O . VAL A 1 90 ? -3.167 -1.189 16.601 1.00 97.75 90 VAL A O 1
ATOM 743 N N . VAL A 1 91 ? -1.219 -2.290 16.625 1.00 97.81 91 VAL A N 1
ATOM 744 C CA . VAL A 1 91 ? -0.452 -1.343 15.813 1.00 97.81 91 VAL A CA 1
ATOM 745 C C . VAL A 1 91 ? -0.071 -2.034 14.511 1.00 97.81 91 VAL A C 1
ATOM 747 O O . VAL A 1 91 ? 0.591 -3.071 14.516 1.00 97.81 91 VAL A O 1
ATOM 750 N N . VAL A 1 92 ? -0.491 -1.458 13.392 1.00 98.25 92 VAL A N 1
ATOM 751 C CA . VAL A 1 92 ? -0.176 -1.949 12.054 1.00 98.25 92 VAL A CA 1
ATOM 752 C C . VAL A 1 92 ? 0.643 -0.890 11.341 1.00 98.25 92 VAL A C 1
ATOM 754 O O . VAL A 1 92 ? 0.169 0.212 11.072 1.00 98.25 92 VAL A O 1
ATOM 757 N N . THR A 1 93 ? 1.875 -1.237 11.015 1.00 97.06 93 THR A N 1
ATOM 758 C CA . THR A 1 93 ? 2.711 -0.450 10.112 1.00 97.06 93 THR A CA 1
ATOM 759 C C . THR A 1 93 ? 2.614 -1.043 8.713 1.00 97.06 93 THR A C 1
ATOM 761 O O . THR A 1 93 ? 2.644 -2.262 8.548 1.00 97.06 93 THR A O 1
ATOM 764 N N . ILE A 1 94 ? 2.467 -0.193 7.699 1.00 97.25 94 ILE A N 1
ATOM 765 C CA . ILE A 1 94 ? 2.387 -0.609 6.296 1.00 97.25 94 ILE A CA 1
ATOM 766 C C . ILE A 1 94 ? 3.499 0.094 5.527 1.00 97.25 94 ILE A C 1
ATOM 768 O O . ILE A 1 94 ? 3.558 1.318 5.519 1.00 97.25 94 ILE A O 1
ATOM 772 N N . SER A 1 95 ? 4.370 -0.644 4.856 1.00 95.12 95 SER A N 1
ATOM 773 C CA . SER A 1 95 ? 5.457 -0.064 4.061 1.00 95.12 95 SER A CA 1
ATOM 774 C C . SER A 1 95 ? 5.586 -0.734 2.697 1.00 95.12 95 SER A C 1
ATOM 776 O O . SER A 1 95 ? 4.970 -1.761 2.419 1.00 95.12 95 SER A O 1
ATOM 778 N N . LYS A 1 96 ? 6.378 -0.152 1.790 1.00 91.06 96 LYS A N 1
ATOM 779 C CA . LYS A 1 96 ? 6.723 -0.845 0.538 1.00 91.06 96 LYS A CA 1
ATOM 780 C C . LYS A 1 96 ? 7.594 -2.079 0.812 1.00 91.06 96 LYS A C 1
ATOM 782 O O . LYS A 1 96 ? 7.404 -3.123 0.199 1.00 91.06 96 LYS A O 1
ATOM 787 N N . GLU A 1 97 ? 8.529 -1.948 1.747 1.00 87.88 97 GLU A N 1
ATOM 788 C CA . GLU A 1 97 ? 9.531 -2.955 2.099 1.00 87.88 97 GLU A CA 1
ATOM 789 C C . GLU A 1 97 ? 9.597 -3.102 3.624 1.00 87.88 97 GLU A C 1
ATOM 791 O O . GLU A 1 97 ? 9.336 -2.142 4.347 1.00 87.88 97 GLU A O 1
ATOM 796 N N . LEU A 1 98 ? 9.939 -4.291 4.131 1.00 84.12 98 LEU A N 1
ATOM 797 C CA . LEU A 1 98 ? 10.021 -4.546 5.581 1.00 84.12 98 LEU A CA 1
ATOM 798 C C . LEU A 1 98 ? 11.314 -4.026 6.222 1.00 84.12 98 LEU A C 1
ATOM 800 O O . LEU A 1 98 ? 11.382 -3.863 7.437 1.00 84.12 98 LEU A O 1
ATOM 804 N N . LEU A 1 99 ? 12.343 -3.799 5.410 1.00 78.06 99 LEU A N 1
ATOM 805 C CA . LEU A 1 99 ? 13.638 -3.281 5.823 1.00 78.06 99 LEU A CA 1
ATOM 806 C C . LEU A 1 99 ? 13.933 -2.053 4.972 1.00 78.06 99 LEU A C 1
ATOM 808 O O . LEU A 1 99 ? 13.688 -2.064 3.771 1.00 78.06 99 LEU A O 1
ATOM 812 N N . GLY A 1 100 ? 14.456 -1.003 5.588 1.00 75.06 100 GLY A N 1
ATOM 813 C CA . GLY A 1 100 ? 14.796 0.221 4.883 1.00 75.06 100 GLY A CA 1
ATOM 814 C C . GLY A 1 100 ? 15.187 1.330 5.842 1.00 75.06 100 GLY A C 1
ATOM 815 O O . GLY A 1 100 ? 15.124 1.174 7.064 1.00 75.06 100 GLY A O 1
ATOM 816 N N . GLU A 1 101 ? 15.589 2.462 5.277 1.00 78.62 101 GLU A N 1
ATOM 817 C CA . GLU A 1 101 ? 15.827 3.661 6.068 1.00 78.62 101 GLU A CA 1
ATOM 818 C C . GLU A 1 101 ? 14.517 4.118 6.716 1.00 78.62 101 GLU A C 1
ATOM 820 O O . GLU A 1 101 ? 13.454 4.173 6.086 1.00 78.62 101 GLU A O 1
ATOM 825 N N . SER A 1 102 ? 14.598 4.402 8.013 1.00 76.69 102 SER A N 1
ATOM 826 C CA . SER A 1 102 ? 13.469 4.933 8.761 1.00 76.69 102 SER A CA 1
ATOM 827 C C . SER A 1 102 ? 13.227 6.384 8.364 1.00 76.69 102 SER A C 1
ATOM 829 O O . SER A 1 102 ? 14.160 7.184 8.305 1.00 76.69 102 SER A O 1
ATOM 831 N N . GLY A 1 103 ? 11.966 6.738 8.125 1.00 65.62 103 GLY A N 1
ATOM 832 C CA . GLY A 1 103 ? 11.595 8.131 7.897 1.00 65.62 103 GLY A CA 1
ATOM 833 C C . GLY A 1 103 ? 11.897 8.996 9.126 1.00 65.62 103 GLY A C 1
ATOM 834 O O . GLY A 1 103 ? 11.586 8.622 10.258 1.00 65.62 103 GLY A O 1
ATOM 835 N N . VAL A 1 104 ? 12.482 10.176 8.916 1.00 56.47 104 VAL A N 1
ATOM 836 C CA . VAL A 1 104 ? 12.729 11.146 9.991 1.00 56.47 104 VAL A CA 1
ATOM 837 C C . VAL A 1 104 ? 11.476 11.999 10.173 1.00 56.47 104 VAL A C 1
ATOM 839 O O . VAL A 1 104 ? 11.295 13.016 9.507 1.00 56.47 104 VAL A O 1
ATOM 842 N N . SER A 1 105 ? 10.570 11.581 11.054 1.00 59.81 105 SER A N 1
ATOM 843 C CA . SER A 1 105 ? 9.490 12.460 11.509 1.00 59.81 105 SER A CA 1
ATOM 844 C C . SER A 1 105 ? 9.083 12.144 12.949 1.00 59.81 105 SER A C 1
ATOM 846 O O . SER A 1 105 ? 8.189 11.329 13.182 1.00 59.81 105 SER A O 1
ATOM 848 N N . PRO A 1 106 ? 9.743 12.763 13.943 1.00 51.56 106 PRO A N 1
ATOM 849 C CA . PRO A 1 106 ? 9.276 12.692 15.315 1.00 51.56 106 PRO A CA 1
ATOM 850 C C . PRO A 1 106 ? 7.995 13.525 15.445 1.00 51.56 106 PRO A C 1
ATOM 852 O O . PRO A 1 106 ? 7.988 14.735 15.225 1.00 51.56 106 PRO A O 1
ATOM 855 N N . GLY A 1 107 ? 6.901 12.866 15.821 1.00 61.28 107 GLY A N 1
ATOM 856 C CA . GLY A 1 107 ? 5.652 13.530 16.173 1.00 61.28 107 GLY A CA 1
ATOM 857 C C . GLY A 1 107 ? 4.654 13.655 15.020 1.00 61.28 107 GLY A C 1
ATOM 858 O O . GLY A 1 107 ? 4.739 14.520 14.159 1.00 61.28 107 GLY A O 1
ATOM 859 N N . GLY A 1 108 ? 3.593 12.854 15.097 1.00 76.88 108 GLY A N 1
ATOM 860 C CA . GLY A 1 108 ? 2.443 12.941 14.196 1.00 76.88 108 GLY A CA 1
ATOM 861 C C . GLY A 1 108 ? 1.182 12.378 14.838 1.00 76.88 108 GLY A C 1
ATOM 862 O O . GLY A 1 108 ? 1.216 11.926 15.985 1.00 76.88 108 GLY A O 1
ATOM 863 N N . ILE A 1 109 ? 0.064 12.455 14.129 1.00 86.06 109 ILE A N 1
ATOM 864 C CA . ILE A 1 109 ? -1.123 11.637 14.403 1.00 86.06 109 ILE A CA 1
ATOM 865 C C . ILE A 1 109 ? -1.012 10.435 13.459 1.00 86.06 109 ILE A C 1
ATOM 867 O O . ILE A 1 109 ? -0.594 10.669 12.325 1.00 86.06 109 ILE A O 1
ATOM 871 N N . PRO A 1 110 ? -1.366 9.210 13.885 1.00 91.81 110 PRO A N 1
ATOM 872 C CA . PRO A 1 110 ? -1.413 8.073 12.974 1.00 91.81 110 PRO A CA 1
ATOM 873 C C . PRO A 1 110 ? -2.252 8.381 11.743 1.00 91.81 110 PRO A C 1
ATOM 875 O O . PRO A 1 110 ? -3.274 9.077 11.845 1.00 91.81 110 PRO A O 1
ATOM 878 N N . ASP A 1 111 ? -1.861 7.824 10.605 1.00 94.19 111 ASP A N 1
ATOM 879 C CA . ASP A 1 111 ? -2.582 8.039 9.355 1.00 94.19 111 ASP A CA 1
ATOM 880 C C . ASP A 1 111 ? -4.047 7.605 9.446 1.00 94.19 111 ASP A C 1
ATOM 882 O O . ASP A 1 111 ? -4.943 8.307 8.955 1.00 94.19 111 ASP A O 1
ATOM 886 N N . ALA A 1 112 ? -4.311 6.475 10.109 1.00 97.19 112 ALA A N 1
ATOM 887 C CA . ALA A 1 112 ? -5.663 5.968 10.270 1.00 97.19 112 ALA A CA 1
ATOM 888 C C . ALA A 1 112 ? -5.892 5.134 11.533 1.00 97.19 112 ALA A C 1
ATOM 890 O O . ALA A 1 112 ? -4.975 4.667 12.205 1.00 97.19 112 ALA A O 1
ATOM 891 N N . TRP A 1 113 ? -7.175 4.935 11.817 1.00 97.62 113 TRP A N 1
ATOM 892 C CA . TRP A 1 113 ? -7.686 4.115 12.901 1.00 97.62 113 TRP A CA 1
ATOM 893 C C . TRP A 1 113 ? -8.851 3.257 12.420 1.00 97.62 113 TRP A C 1
ATOM 895 O O . TRP A 1 113 ? -9.742 3.748 11.722 1.00 97.62 113 TRP A O 1
ATOM 905 N N . ILE A 1 114 ? -8.878 2.006 12.869 1.00 96.94 114 ILE A N 1
ATOM 906 C CA . ILE A 1 114 ? -10.021 1.095 12.773 1.00 96.94 114 ILE A CA 1
ATOM 907 C C . ILE A 1 114 ? -10.384 0.698 14.201 1.00 96.94 114 ILE A C 1
ATOM 909 O O . ILE A 1 114 ? -9.516 0.271 14.952 1.00 96.94 114 ILE A O 1
ATOM 913 N N . TYR A 1 115 ? -11.639 0.830 14.616 1.00 94.94 115 TYR A N 1
ATOM 914 C CA . TYR A 1 115 ? -12.033 0.450 15.975 1.00 94.94 115 TYR A CA 1
ATOM 915 C C . TYR A 1 115 ? -13.426 -0.169 16.022 1.00 94.94 115 TYR A C 1
ATOM 917 O O . TYR A 1 115 ? -14.329 0.252 15.299 1.00 94.94 115 TYR A O 1
ATOM 925 N N . CYS A 1 116 ? -13.597 -1.171 16.882 1.00 94.25 116 CYS A N 1
ATOM 926 C CA . CYS A 1 116 ? -14.865 -1.838 17.148 1.00 94.25 116 CYS A CA 1
ATOM 927 C C . CYS A 1 116 ? -15.240 -1.628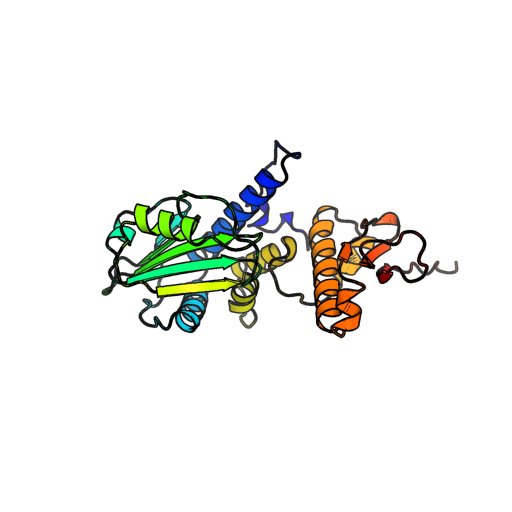 18.623 1.00 94.25 116 CYS A C 1
ATOM 929 O O . CYS A 1 116 ? -14.672 -2.285 19.498 1.00 94.25 116 CYS A O 1
ATOM 931 N N . PRO A 1 117 ? -16.152 -0.683 18.925 1.00 84.69 117 PRO A N 1
ATOM 932 C CA . PRO A 1 117 ? -16.524 -0.367 20.303 1.00 84.69 117 PRO A CA 1
ATOM 933 C C . PRO A 1 117 ? -17.601 -1.298 20.872 1.00 84.69 117 PRO A C 1
ATOM 935 O O . PRO A 1 117 ? -17.826 -1.302 22.074 1.00 84.69 117 PRO A O 1
ATOM 938 N N . SER A 1 118 ? -18.308 -2.047 20.022 1.00 80.44 118 SER A N 1
ATOM 939 C CA . SER A 1 118 ? -19.492 -2.828 20.398 1.00 80.44 118 SER A CA 1
ATOM 940 C C . SER A 1 118 ? -19.182 -4.276 20.791 1.00 80.44 118 SER A C 1
ATOM 942 O O . SER A 1 118 ? -20.077 -5.117 20.745 1.00 80.44 118 SER A O 1
ATOM 944 N N . THR A 1 119 ? -17.929 -4.591 21.120 1.00 76.94 119 THR A N 1
ATOM 945 C CA . THR A 1 119 ? -17.492 -5.934 21.522 1.00 76.94 119 THR A CA 1
ATOM 946 C C . THR A 1 119 ? -16.767 -5.918 22.854 1.00 76.94 119 THR A C 1
ATOM 948 O O . THR A 1 119 ? -16.255 -4.887 23.282 1.00 76.94 119 THR A O 1
ATOM 951 N N . THR A 1 120 ? -16.707 -7.090 23.483 1.00 77.81 120 THR A N 1
ATOM 952 C CA . THR A 1 120 ? -15.886 -7.354 24.664 1.00 77.81 120 THR A CA 1
ATOM 953 C C . THR A 1 120 ? -14.955 -8.537 24.339 1.00 77.81 120 THR A C 1
ATOM 955 O O . THR A 1 120 ? -15.459 -9.643 24.147 1.00 77.81 120 THR A O 1
ATOM 958 N N . PRO A 1 121 ? -13.629 -8.329 24.228 1.00 83.12 121 PRO A N 1
ATOM 959 C CA . PRO A 1 121 ? -12.970 -7.045 24.400 1.00 83.12 121 PRO A CA 1
ATOM 960 C C . PRO A 1 121 ? -13.259 -6.063 23.252 1.00 83.12 121 PRO A C 1
ATOM 962 O O . PRO A 1 121 ? -13.461 -6.453 22.097 1.00 83.12 121 PRO A O 1
ATOM 965 N N . SER A 1 122 ? -13.264 -4.773 23.569 1.00 92.88 122 SER A N 1
ATOM 966 C CA . SER A 1 122 ? -13.228 -3.715 22.554 1.00 92.88 122 SER A CA 1
ATOM 967 C C . SER A 1 122 ? -11.866 -3.717 21.856 1.00 92.88 122 SER A C 1
ATOM 969 O O . SER A 1 122 ? -10.835 -3.961 22.490 1.00 92.88 122 SER A O 1
ATOM 971 N N . VAL A 1 123 ? -11.844 -3.451 20.546 1.00 95.31 123 VAL A N 1
ATOM 972 C CA . VAL A 1 123 ? -10.610 -3.518 19.742 1.00 95.31 123 VAL A CA 1
ATOM 973 C C . VAL A 1 123 ? -10.358 -2.198 19.032 1.00 95.31 123 VAL A C 1
ATOM 975 O O . VAL A 1 123 ? -11.257 -1.653 18.390 1.00 95.31 123 VAL A O 1
ATOM 978 N N . ALA A 1 124 ? -9.122 -1.709 19.094 1.00 96.81 124 ALA A N 1
ATOM 979 C CA . ALA A 1 124 ? -8.647 -0.590 18.294 1.00 96.81 124 ALA A CA 1
ATOM 980 C C . ALA A 1 124 ? -7.348 -0.948 17.569 1.00 96.81 124 ALA A C 1
ATOM 982 O O . ALA A 1 124 ? -6.432 -1.535 18.140 1.00 96.81 124 ALA A O 1
ATOM 983 N N . ILE A 1 125 ? -7.285 -0.558 16.302 1.00 97.81 125 ILE A N 1
ATOM 984 C CA . ILE A 1 125 ? -6.178 -0.777 15.383 1.00 97.81 125 ILE A CA 1
ATOM 985 C C . ILE A 1 125 ? -5.700 0.595 14.916 1.00 97.81 125 ILE A C 1
ATOM 987 O O . ILE A 1 125 ? -6.455 1.349 14.298 1.00 97.81 125 ILE A O 1
ATOM 991 N N . MET A 1 126 ? -4.452 0.912 15.225 1.00 97.75 126 MET A N 1
ATOM 992 C CA . MET A 1 126 ? -3.737 2.082 14.735 1.00 97.75 126 MET A CA 1
ATOM 993 C C . MET A 1 126 ? -2.995 1.700 13.454 1.00 97.75 126 MET A C 1
ATOM 995 O O . MET A 1 126 ? -2.317 0.676 13.435 1.00 97.75 126 MET A O 1
ATOM 999 N N . ILE A 1 127 ? -3.114 2.511 12.403 1.00 97.56 127 ILE A N 1
ATOM 1000 C CA . ILE A 1 127 ? -2.427 2.297 11.127 1.00 97.56 127 ILE A CA 1
ATOM 1001 C C . ILE A 1 127 ? -1.492 3.471 10.856 1.00 97.56 127 ILE A C 1
ATOM 1003 O O . ILE A 1 127 ? -1.929 4.623 10.846 1.00 97.56 127 ILE A O 1
ATOM 1007 N N . GLU A 1 128 ? -0.234 3.148 10.583 1.00 95.94 128 GLU A N 1
ATOM 1008 C CA . GLU A 1 128 ? 0.776 4.078 10.084 1.00 95.94 128 GLU A CA 1
ATOM 1009 C C . GLU A 1 128 ? 1.352 3.533 8.780 1.00 95.94 128 GLU A C 1
ATOM 1011 O O . GLU A 1 128 ? 1.802 2.386 8.737 1.00 95.94 128 GLU A O 1
ATOM 1016 N N . ALA A 1 129 ? 1.334 4.327 7.711 1.00 94.38 129 ALA A N 1
ATOM 1017 C CA . ALA A 1 129 ? 1.725 3.858 6.395 1.00 94.38 129 ALA A CA 1
ATOM 1018 C C . ALA A 1 129 ? 2.862 4.687 5.793 1.00 94.38 129 ALA A C 1
ATOM 1020 O O . ALA A 1 129 ? 2.957 5.897 5.973 1.00 94.38 129 ALA A O 1
ATOM 1021 N N . LYS A 1 130 ? 3.731 4.023 5.031 1.00 92.31 130 LYS A N 1
ATOM 1022 C CA . LYS A 1 130 ? 4.819 4.646 4.281 1.00 92.31 130 LYS A CA 1
ATOM 1023 C C . LYS A 1 130 ? 4.848 4.127 2.856 1.00 92.31 130 LYS A C 1
ATOM 1025 O O . LYS A 1 130 ? 4.740 2.925 2.609 1.00 92.31 130 LYS A O 1
ATOM 1030 N N . LEU A 1 131 ? 5.018 5.035 1.899 1.00 88.25 131 LEU A N 1
ATOM 1031 C CA . LEU A 1 131 ? 5.293 4.654 0.503 1.00 88.25 131 LEU A CA 1
ATOM 1032 C C . LEU A 1 131 ? 6.793 4.560 0.208 1.00 88.25 131 LEU A C 1
ATOM 1034 O O . LEU A 1 131 ? 7.197 3.914 -0.757 1.00 88.25 131 LEU A O 1
ATOM 1038 N N . LYS A 1 132 ? 7.621 5.208 1.032 1.00 85.12 132 LYS A N 1
ATOM 1039 C CA . LYS A 1 132 ? 9.084 5.158 0.969 1.00 85.12 132 LYS A CA 1
ATOM 1040 C C . LYS A 1 132 ? 9.641 4.937 2.373 1.00 85.12 132 LYS A C 1
ATOM 1042 O O . LYS A 1 132 ? 9.241 5.636 3.299 1.00 85.12 132 LYS A O 1
ATOM 1047 N N . GLY A 1 133 ? 10.577 3.998 2.497 1.00 87.06 133 GLY A N 1
ATOM 1048 C CA . GLY A 1 133 ? 11.158 3.615 3.783 1.00 87.06 133 GLY A CA 1
ATOM 1049 C C . GLY A 1 133 ? 10.164 2.903 4.701 1.00 87.06 133 GLY A C 1
ATOM 1050 O O . GLY A 1 133 ? 9.124 2.405 4.258 1.00 87.06 133 GLY A O 1
ATOM 1051 N N . ILE A 1 134 ? 10.506 2.868 5.986 1.00 90.69 134 ILE A N 1
ATOM 1052 C CA . ILE A 1 134 ? 9.688 2.276 7.051 1.00 90.69 134 ILE A CA 1
ATOM 1053 C C . ILE A 1 134 ? 9.338 3.327 8.117 1.00 90.69 134 ILE A C 1
ATOM 1055 O O . ILE A 1 134 ? 10.103 4.285 8.299 1.00 90.69 134 ILE A O 1
ATOM 1059 N N . PRO A 1 135 ? 8.206 3.183 8.837 1.00 89.19 135 PRO A N 1
ATOM 1060 C CA . PRO A 1 135 ? 7.928 4.010 10.009 1.00 89.19 135 PRO A CA 1
ATOM 1061 C C . PRO A 1 135 ? 9.047 3.878 11.049 1.00 89.19 135 PRO A C 1
ATOM 1063 O O . PRO A 1 135 ? 9.486 2.766 11.350 1.00 89.19 135 PRO A O 1
ATOM 1066 N N . SER A 1 136 ? 9.514 4.998 11.604 1.00 90.56 136 SER A N 1
ATOM 1067 C CA . SER A 1 136 ? 10.538 4.974 12.653 1.00 90.56 136 SER A CA 1
ATOM 1068 C C . SER A 1 136 ? 9.942 4.581 14.006 1.00 90.56 136 SER A C 1
ATOM 1070 O O . SER A 1 136 ? 8.774 4.855 14.288 1.00 90.56 136 SER A O 1
ATOM 1072 N N . GLN A 1 137 ? 10.750 3.970 14.877 1.00 90.06 137 GLN A N 1
ATOM 1073 C CA . GLN A 1 137 ? 10.302 3.616 16.230 1.00 90.06 137 GLN A CA 1
ATOM 1074 C C . GLN A 1 137 ? 9.887 4.853 17.036 1.00 90.06 137 GLN A C 1
ATOM 1076 O O . GLN A 1 137 ? 8.854 4.820 17.696 1.00 90.06 137 GLN A O 1
ATOM 1081 N N . ASP A 1 138 ? 10.613 5.966 16.905 1.00 90.69 138 ASP A N 1
ATOM 1082 C CA . ASP A 1 138 ? 10.269 7.235 17.562 1.00 90.69 138 ASP A CA 1
ATOM 1083 C C . ASP A 1 138 ? 8.909 7.770 17.100 1.00 90.69 138 ASP A C 1
ATOM 1085 O O . ASP A 1 138 ? 8.132 8.303 17.895 1.00 90.69 138 ASP A O 1
ATOM 1089 N N . GLN A 1 139 ? 8.593 7.611 15.811 1.00 91.00 139 GLN A N 1
ATOM 1090 C CA . GLN A 1 139 ? 7.298 8.004 15.275 1.00 91.00 139 GLN A CA 1
ATOM 1091 C C . GLN A 1 139 ? 6.171 7.163 15.891 1.00 91.00 139 GLN A C 1
ATOM 1093 O O . GLN A 1 139 ? 5.182 7.725 16.369 1.00 91.00 139 GLN A O 1
ATOM 1098 N N . ILE A 1 140 ? 6.335 5.835 15.927 1.00 93.12 140 ILE A N 1
ATOM 1099 C CA . ILE A 1 140 ? 5.355 4.923 16.534 1.00 93.12 140 ILE A CA 1
ATOM 1100 C C . ILE A 1 140 ? 5.198 5.213 18.027 1.00 93.12 140 ILE A C 1
ATOM 1102 O O . ILE A 1 140 ? 4.074 5.346 18.507 1.00 93.12 140 ILE A O 1
ATOM 1106 N N . GLN A 1 141 ? 6.297 5.403 18.751 1.00 92.56 141 GLN A N 1
ATOM 1107 C CA . GLN A 1 141 ? 6.271 5.732 20.172 1.00 92.56 141 GLN A CA 1
ATOM 1108 C C . GLN A 1 141 ? 5.522 7.049 20.435 1.00 92.56 141 GLN A C 1
ATOM 1110 O O . GLN A 1 141 ? 4.637 7.101 21.290 1.00 92.56 141 GLN A O 1
ATOM 1115 N N . GLY A 1 142 ? 5.762 8.083 19.623 1.00 92.19 142 GLY A N 1
ATOM 1116 C CA . GLY A 1 142 ? 5.013 9.339 19.702 1.00 92.19 142 GLY A CA 1
ATOM 1117 C C . GLY A 1 142 ? 3.515 9.186 19.394 1.00 92.19 142 GLY A C 1
ATOM 1118 O O . GLY A 1 142 ? 2.687 9.937 19.918 1.00 92.19 142 GLY A O 1
ATOM 1119 N N . HIS A 1 143 ? 3.126 8.216 18.562 1.00 93.19 143 HIS A N 1
ATOM 1120 C CA . HIS A 1 143 ? 1.719 7.881 18.343 1.00 93.19 143 HIS A CA 1
ATOM 1121 C C . HIS A 1 143 ? 1.092 7.177 19.549 1.00 93.19 143 HIS A C 1
ATOM 1123 O O . HIS A 1 143 ? -0.023 7.533 19.944 1.00 93.19 143 HIS A O 1
ATOM 1129 N N . LEU A 1 144 ? 1.803 6.220 20.150 1.00 94.06 144 LEU A N 1
ATOM 1130 C CA . LEU A 1 144 ? 1.367 5.511 21.355 1.00 94.06 144 LEU A CA 1
ATOM 1131 C C . LEU A 1 144 ? 1.172 6.472 22.531 1.00 94.06 144 LEU A C 1
ATOM 1133 O O . LEU A 1 144 ? 0.157 6.391 23.226 1.00 94.06 144 LEU A O 1
ATOM 1137 N N . GLU A 1 145 ? 2.077 7.439 22.687 1.00 92.75 145 GLU A N 1
ATOM 1138 C CA . GLU A 1 145 ? 1.977 8.506 23.684 1.00 92.75 145 GLU A CA 1
ATOM 1139 C C . GLU A 1 145 ? 0.686 9.305 23.542 1.00 92.75 145 GLU A C 1
ATOM 1141 O O . GLU A 1 145 ? -0.088 9.426 24.492 1.00 92.75 145 GLU A O 1
ATOM 1146 N N . LYS A 1 146 ? 0.401 9.797 22.334 1.00 91.94 146 LYS A N 1
ATOM 1147 C CA . LYS A 1 146 ? -0.812 10.585 22.065 1.00 91.94 146 LYS A CA 1
ATOM 1148 C C . LYS A 1 146 ? -2.096 9.770 22.189 1.00 91.94 146 LYS A C 1
ATOM 1150 O O . LYS A 1 146 ? -3.145 10.325 22.517 1.00 91.94 146 LYS A O 1
ATOM 1155 N N . ALA A 1 147 ? -2.028 8.471 21.912 1.00 92.44 147 ALA A N 1
ATOM 1156 C CA . ALA A 1 147 ? -3.144 7.550 22.083 1.00 92.44 147 ALA A CA 1
ATOM 1157 C C . ALA A 1 147 ? -3.381 7.152 23.551 1.00 92.44 147 ALA A C 1
ATOM 1159 O O . ALA A 1 147 ? -4.412 6.553 23.851 1.00 92.44 147 ALA A O 1
ATOM 1160 N N . GLY A 1 148 ? -2.455 7.467 24.465 1.00 93.19 148 GLY A N 1
ATOM 1161 C CA . GLY A 1 148 ? -2.500 6.975 25.844 1.00 93.19 148 GLY A CA 1
ATOM 1162 C C . GLY A 1 148 ? -2.259 5.465 25.943 1.00 93.19 148 GLY A C 1
ATOM 1163 O O . GLY A 1 148 ? -2.750 4.818 26.862 1.00 93.19 148 GLY A O 1
ATOM 1164 N N . TRP A 1 149 ? -1.548 4.887 24.974 1.00 94.69 149 TRP A N 1
ATOM 1165 C CA . TRP A 1 149 ? -1.271 3.449 24.884 1.00 94.69 149 TRP A CA 1
ATOM 1166 C C . TRP A 1 149 ? 0.086 3.054 25.477 1.00 94.69 149 TRP A C 1
ATOM 1168 O O . TRP A 1 149 ? 0.435 1.872 25.495 1.00 94.69 149 TRP A O 1
ATOM 1178 N N . ASN A 1 150 ? 0.841 4.016 26.007 1.00 87.50 150 ASN A N 1
ATOM 1179 C CA . ASN A 1 150 ? 2.091 3.743 26.708 1.00 87.50 150 ASN A CA 1
ATOM 1180 C C . ASN A 1 150 ? 1.880 2.779 27.871 1.00 87.50 150 ASN A C 1
ATOM 1182 O O . ASN A 1 150 ? 0.916 2.908 28.623 1.00 87.50 150 ASN A O 1
ATOM 1186 N N . ASN A 1 151 ? 2.823 1.856 28.052 1.00 84.56 151 ASN A N 1
ATOM 1187 C CA . ASN A 1 151 ? 2.808 0.877 29.142 1.00 84.56 151 ASN A CA 1
ATOM 1188 C C . ASN A 1 151 ? 1.583 -0.057 29.131 1.00 84.56 151 ASN A C 1
ATOM 1190 O O . ASN A 1 151 ? 1.252 -0.656 30.152 1.00 84.56 151 ASN A O 1
ATOM 1194 N N . THR A 1 152 ? 0.905 -0.198 27.988 1.00 86.94 152 THR A N 1
ATOM 1195 C CA . THR A 1 152 ? -0.189 -1.160 27.817 1.00 86.94 152 THR A CA 1
ATOM 1196 C C . THR A 1 152 ? 0.261 -2.348 26.978 1.00 86.94 152 THR A C 1
ATOM 1198 O O . THR A 1 152 ? 1.136 -2.228 26.121 1.00 86.94 152 THR A O 1
ATOM 1201 N N . ARG A 1 153 ? -0.341 -3.520 27.215 1.00 91.50 153 ARG A N 1
ATOM 1202 C CA . ARG A 1 153 ? -0.148 -4.667 26.327 1.00 91.50 153 ARG A CA 1
ATOM 1203 C C . ARG A 1 153 ? -0.769 -4.337 24.971 1.00 91.50 153 ARG A C 1
ATOM 1205 O O . ARG A 1 153 ? -1.962 -4.047 24.894 1.00 91.50 153 ARG A O 1
ATOM 1212 N N . LEU A 1 154 ? 0.042 -4.415 23.924 1.00 95.88 154 LEU A N 1
ATOM 1213 C CA . LEU A 1 154 ? -0.376 -4.208 22.544 1.00 95.88 154 LEU A CA 1
ATOM 1214 C C . LEU A 1 154 ? 0.146 -5.331 21.655 1.00 95.88 154 LEU A C 1
ATOM 1216 O O . LEU A 1 154 ? 1.096 -6.033 22.003 1.00 95.88 154 LEU A O 1
ATOM 1220 N N . TYR A 1 155 ? -0.491 -5.475 20.505 1.00 97.31 155 TYR A N 1
ATOM 1221 C CA . TYR A 1 155 ? -0.051 -6.336 19.419 1.00 97.31 155 TYR A CA 1
ATOM 1222 C C . TYR A 1 155 ? 0.490 -5.457 18.300 1.00 97.31 155 TYR A C 1
ATOM 1224 O O . TYR A 1 155 ? -0.106 -4.428 17.996 1.00 97.31 155 TYR A O 1
ATOM 1232 N N . GLN A 1 156 ? 1.600 -5.841 17.679 1.00 97.00 156 GLN A N 1
ATOM 1233 C CA . GLN A 1 156 ? 2.191 -5.061 16.596 1.00 97.00 156 GLN A CA 1
ATOM 1234 C C . GLN A 1 156 ? 2.594 -5.966 15.441 1.00 97.00 156 GLN A C 1
ATOM 1236 O O . GLN A 1 156 ? 3.169 -7.031 15.655 1.00 97.00 156 GLN A O 1
ATOM 1241 N N . CYS A 1 157 ? 2.317 -5.529 14.217 1.00 96.88 157 CYS A N 1
ATOM 1242 C CA . CYS A 1 157 ? 2.837 -6.167 13.016 1.00 96.88 157 CYS A CA 1
ATOM 1243 C C . CYS A 1 157 ? 3.256 -5.138 11.970 1.00 96.88 157 CYS A C 1
ATOM 1245 O O . CYS A 1 157 ? 2.638 -4.081 11.842 1.00 96.88 157 CYS A O 1
ATOM 1247 N N . ASN A 1 158 ? 4.264 -5.516 11.185 1.00 97.25 158 ASN A N 1
ATOM 1248 C CA . ASN A 1 158 ? 4.634 -4.827 9.958 1.00 97.25 158 ASN A CA 1
ATOM 1249 C C . ASN A 1 158 ? 4.050 -5.599 8.772 1.00 97.25 158 ASN A C 1
ATOM 1251 O O . ASN A 1 158 ? 4.245 -6.813 8.673 1.00 97.25 158 ASN A O 1
ATOM 1255 N N . LEU A 1 159 ? 3.344 -4.891 7.898 1.00 97.50 159 LEU A N 1
ATOM 1256 C CA . LEU A 1 159 ? 2.820 -5.384 6.632 1.00 97.50 159 LEU A CA 1
ATOM 1257 C C . LEU A 1 159 ? 3.482 -4.643 5.475 1.00 97.50 159 LEU A C 1
ATOM 1259 O O . LEU A 1 159 ? 3.877 -3.483 5.591 1.00 97.50 159 LEU A O 1
ATOM 1263 N N . THR A 1 160 ? 3.533 -5.300 4.327 1.00 96.88 160 THR A N 1
ATOM 1264 C CA . THR A 1 160 ? 3.850 -4.658 3.057 1.00 96.88 160 THR A CA 1
ATOM 1265 C C . THR A 1 160 ? 2.583 -4.322 2.279 1.00 96.88 160 THR A C 1
ATOM 1267 O O . THR A 1 160 ? 1.565 -5.009 2.386 1.00 96.88 160 THR A O 1
ATOM 1270 N N . TRP A 1 161 ? 2.645 -3.298 1.427 1.00 96.31 161 TRP A N 1
ATOM 1271 C CA . TRP A 1 161 ? 1.570 -3.048 0.459 1.00 96.31 161 TRP A CA 1
ATOM 1272 C C . TRP A 1 161 ? 1.348 -4.227 -0.495 1.00 96.31 161 TRP A C 1
ATOM 1274 O O . TRP A 1 161 ? 0.215 -4.462 -0.908 1.00 96.31 161 TRP A O 1
ATOM 1284 N N . ALA A 1 162 ? 2.401 -4.999 -0.781 1.00 94.94 162 ALA A N 1
ATOM 1285 C CA . ALA A 1 162 ? 2.324 -6.240 -1.540 1.00 94.94 162 ALA A CA 1
ATOM 1286 C C . ALA A 1 162 ? 1.460 -7.299 -0.833 1.00 94.94 162 ALA A C 1
ATOM 1288 O O . ALA A 1 162 ? 0.552 -7.853 -1.442 1.00 94.94 162 ALA A O 1
ATOM 1289 N N . GLU A 1 163 ? 1.662 -7.515 0.470 1.00 96.62 163 GLU A N 1
ATOM 1290 C CA . GLU A 1 163 ? 0.819 -8.431 1.252 1.00 96.62 163 GLU A CA 1
ATOM 1291 C C . GLU A 1 163 ? -0.642 -7.971 1.290 1.00 96.62 163 GLU A C 1
ATOM 1293 O O . GLU A 1 163 ? -1.551 -8.791 1.169 1.00 96.62 163 GLU A O 1
ATOM 1298 N N . ILE A 1 164 ? -0.879 -6.660 1.402 1.00 96.44 164 ILE A N 1
ATOM 1299 C CA . ILE A 1 164 ? -2.233 -6.093 1.333 1.00 96.44 164 ILE A CA 1
ATOM 1300 C C . ILE A 1 164 ? -2.844 -6.311 -0.055 1.00 96.44 164 ILE A C 1
ATOM 1302 O O . ILE A 1 164 ? -4.009 -6.679 -0.158 1.00 96.44 164 ILE A O 1
ATOM 1306 N N . TYR A 1 165 ? -2.080 -6.110 -1.127 1.00 94.94 165 TYR A N 1
ATOM 1307 C CA . TYR A 1 165 ? -2.529 -6.374 -2.493 1.00 94.94 165 TYR A CA 1
ATOM 1308 C C . TYR A 1 165 ? -2.949 -7.845 -2.671 1.00 94.94 165 TYR A C 1
ATOM 1310 O O . TYR A 1 165 ? -4.001 -8.124 -3.257 1.00 94.94 165 TYR A O 1
ATOM 1318 N N . ASP A 1 166 ? -2.167 -8.771 -2.113 1.00 94.19 166 ASP A N 1
ATOM 1319 C CA . ASP A 1 166 ? -2.392 -10.212 -2.222 1.00 94.19 166 ASP A CA 1
ATOM 1320 C C . ASP A 1 166 ? -3.548 -10.729 -1.351 1.00 94.19 166 ASP A C 1
ATOM 1322 O O . ASP A 1 166 ? -4.122 -11.772 -1.678 1.00 94.19 166 ASP A O 1
ATOM 1326 N N . CYS A 1 167 ? -3.978 -9.986 -0.316 1.00 91.88 167 CYS A N 1
ATOM 1327 C CA . CYS A 1 167 ? -5.145 -10.332 0.518 1.00 91.88 167 CYS A CA 1
ATOM 1328 C C . CYS A 1 167 ? -6.391 -10.694 -0.296 1.00 91.88 167 CYS A C 1
AT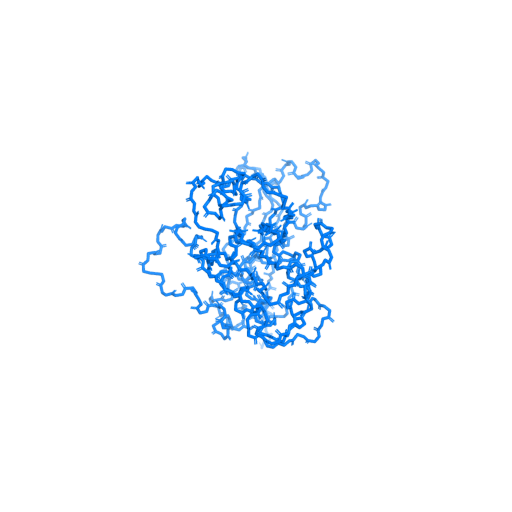OM 1330 O O . CYS A 1 167 ? -7.236 -11.465 0.163 1.00 91.88 167 CYS A O 1
ATOM 1332 N N . TRP A 1 168 ? -6.523 -10.118 -1.490 1.00 90.44 168 TRP A N 1
ATOM 1333 C CA . TRP A 1 168 ? -7.699 -10.263 -2.342 1.00 90.44 168 TRP A CA 1
ATOM 1334 C C . TRP A 1 168 ? -7.355 -10.806 -3.737 1.00 90.44 168 TRP A C 1
ATOM 1336 O O . TRP A 1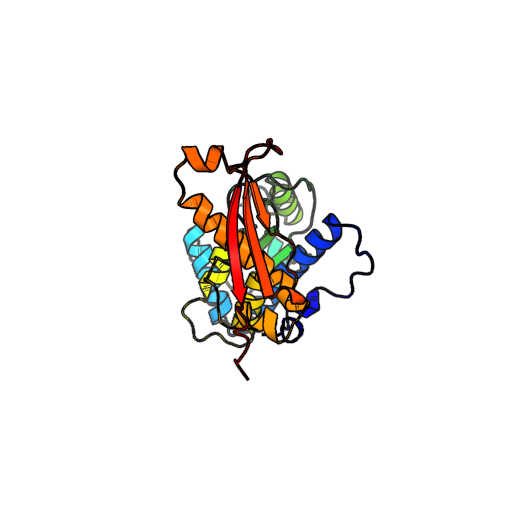 168 ? -8.116 -10.629 -4.691 1.00 90.44 168 TRP A O 1
ATOM 1346 N N . ALA A 1 169 ? -6.208 -11.478 -3.887 1.00 84.38 169 ALA A N 1
ATOM 1347 C CA . ALA A 1 169 ? -5.781 -12.032 -5.172 1.00 84.38 169 ALA A CA 1
ATOM 1348 C C . ALA A 1 169 ? -6.765 -13.079 -5.726 1.00 84.38 169 ALA A C 1
ATOM 1350 O O . ALA A 1 169 ? -7.042 -13.083 -6.925 1.00 84.38 169 ALA A O 1
ATOM 1351 N N . ASN A 1 170 ? -7.332 -13.912 -4.847 1.00 76.75 170 ASN A N 1
ATOM 1352 C CA . ASN A 1 170 ? -8.087 -15.117 -5.213 1.00 76.75 170 ASN A CA 1
ATOM 1353 C C . ASN A 1 170 ? -9.616 -14.960 -5.198 1.00 76.75 170 ASN A C 1
ATOM 1355 O O . ASN A 1 170 ? -10.332 -15.930 -5.444 1.00 76.75 170 ASN A O 1
ATOM 1359 N N . GLU A 1 171 ? -10.148 -13.778 -4.884 1.00 70.19 171 GLU A N 1
ATOM 1360 C CA . GLU A 1 171 ? -11.595 -13.577 -4.830 1.00 70.19 171 GLU A CA 1
ATOM 1361 C C . GLU A 1 171 ? -12.138 -12.946 -6.110 1.00 70.19 171 GLU A C 1
ATOM 1363 O O . GLU A 1 171 ? -11.463 -12.191 -6.812 1.00 70.19 171 GLU A O 1
ATOM 1368 N N . LYS A 1 172 ? -13.418 -13.223 -6.392 1.00 76.88 172 LYS A N 1
ATOM 1369 C CA . LYS A 1 172 ? -14.191 -12.419 -7.336 1.00 76.88 172 LYS A CA 1
ATOM 1370 C C . LYS A 1 172 ? -14.310 -11.020 -6.731 1.00 76.88 172 LYS A C 1
ATOM 1372 O O . LYS A 1 172 ? -15.170 -10.770 -5.883 1.00 76.88 172 LYS A O 1
ATOM 1377 N N . ASN A 1 173 ? -13.358 -10.174 -7.100 1.00 74.31 173 ASN A N 1
ATOM 1378 C CA . ASN A 1 173 ? -13.194 -8.851 -6.532 1.00 74.31 173 ASN A CA 1
ATOM 1379 C C . ASN A 1 173 ? -14.398 -7.993 -6.897 1.00 74.31 173 ASN A C 1
ATOM 1381 O O . ASN A 1 173 ? -14.852 -7.985 -8.043 1.00 74.31 173 ASN A O 1
ATOM 1385 N N . ASP A 1 174 ? -14.935 -7.289 -5.903 1.00 87.75 174 ASP A N 1
ATOM 1386 C CA . ASP A 1 174 ? -15.889 -6.232 -6.189 1.00 87.75 174 ASP A CA 1
ATOM 1387 C C . ASP A 1 174 ? -15.178 -5.055 -6.878 1.00 87.75 174 ASP A C 1
ATOM 1389 O O . ASP A 1 174 ? -13.950 -5.035 -7.058 1.00 87.75 174 ASP A O 1
ATOM 1393 N N . LEU A 1 175 ? -15.973 -4.081 -7.318 1.00 91.00 175 LEU A N 1
ATOM 1394 C CA . LEU A 1 175 ? -15.462 -2.906 -8.008 1.00 91.00 175 LEU A CA 1
ATOM 1395 C C . LEU A 1 175 ? -14.399 -2.177 -7.173 1.00 91.00 175 LEU A C 1
ATOM 1397 O O . LEU A 1 175 ? -13.365 -1.805 -7.717 1.00 91.00 175 LEU A O 1
ATOM 1401 N N . LEU A 1 176 ? -14.621 -1.994 -5.869 1.00 92.31 176 LEU A N 1
ATOM 1402 C CA . LEU A 1 176 ? -13.719 -1.225 -5.013 1.00 92.31 176 LEU A CA 1
ATOM 1403 C C . LEU A 1 176 ? -12.400 -1.966 -4.802 1.00 92.31 176 LEU A C 1
ATOM 1405 O O . LEU A 1 176 ? -11.342 -1.360 -4.950 1.00 92.31 176 LEU A O 1
ATOM 1409 N N . THR A 1 177 ? -12.432 -3.271 -4.529 1.00 93.12 177 THR A N 1
ATOM 1410 C CA . THR A 1 177 ? -11.208 -4.072 -4.388 1.00 93.12 177 THR A CA 1
ATOM 1411 C C . THR A 1 177 ? -10.396 -4.079 -5.680 1.00 93.12 177 THR A C 1
ATOM 1413 O O . THR A 1 177 ? -9.178 -3.905 -5.647 1.00 93.12 177 THR A O 1
ATOM 1416 N N . THR A 1 178 ? -11.065 -4.216 -6.829 1.00 91.44 178 THR A N 1
ATOM 1417 C CA . THR A 1 178 ? -10.410 -4.184 -8.144 1.00 91.44 178 THR A CA 1
ATOM 1418 C C . THR A 1 178 ? -9.734 -2.836 -8.384 1.00 91.44 178 THR A C 1
ATOM 1420 O O . THR A 1 178 ? -8.548 -2.787 -8.705 1.00 91.44 178 THR A O 1
ATOM 1423 N N . GLN A 1 179 ? -10.459 -1.739 -8.158 1.00 91.44 179 GLN A N 1
ATOM 1424 C CA . GLN A 1 179 ? -9.934 -0.386 -8.332 1.00 91.44 179 GLN A CA 1
ATOM 1425 C C . GLN A 1 179 ? -8.802 -0.085 -7.340 1.00 91.44 179 GLN A C 1
ATOM 1427 O O . GLN A 1 179 ? -7.820 0.555 -7.702 1.00 91.44 179 GLN A O 1
ATOM 1432 N N . PHE A 1 180 ? -8.873 -0.570 -6.099 1.00 93.25 180 PHE A N 1
ATOM 1433 C CA . PHE A 1 180 ? -7.804 -0.356 -5.123 1.00 93.25 180 PHE A CA 1
ATOM 1434 C C . PHE A 1 180 ? -6.516 -1.084 -5.521 1.00 93.25 180 PHE A C 1
ATOM 1436 O O . PHE A 1 180 ? -5.443 -0.486 -5.504 1.00 93.25 180 PHE A O 1
ATOM 1443 N N . ARG A 1 181 ? -6.616 -2.346 -5.956 1.00 92.56 181 ARG A N 1
ATOM 1444 C CA . ARG A 1 181 ? -5.462 -3.116 -6.450 1.00 92.56 181 ARG A CA 1
ATOM 1445 C C . ARG A 1 181 ? -4.813 -2.453 -7.660 1.00 92.56 181 ARG A C 1
ATOM 1447 O O . ARG A 1 181 ? -3.605 -2.252 -7.679 1.00 92.56 181 ARG A O 1
ATOM 1454 N N . GLN A 1 182 ? -5.631 -2.031 -8.615 1.00 88.12 182 GLN A N 1
ATOM 1455 C CA . GLN A 1 182 ? -5.185 -1.273 -9.781 1.00 88.12 182 GLN A CA 1
ATOM 1456 C C . GLN A 1 182 ? -4.499 0.043 -9.394 1.00 88.12 182 GLN A C 1
ATOM 1458 O O . GLN A 1 182 ? -3.482 0.417 -9.971 1.00 88.12 182 GLN A O 1
ATOM 1463 N N . TYR A 1 183 ? -5.024 0.739 -8.385 1.00 90.12 183 TYR A N 1
ATOM 1464 C CA . TYR A 1 183 ? -4.388 1.936 -7.854 1.00 90.12 183 TYR A CA 1
ATOM 1465 C C . TYR A 1 183 ? -3.002 1.619 -7.270 1.00 90.12 183 TYR A C 1
ATOM 1467 O O . TYR A 1 183 ? -2.051 2.330 -7.592 1.00 90.12 183 TYR A O 1
ATOM 1475 N N . LEU A 1 184 ? -2.857 0.535 -6.493 1.00 92.25 184 LEU A N 1
ATOM 1476 C CA . LEU A 1 184 ? -1.560 0.089 -5.961 1.00 92.25 184 LEU A CA 1
ATOM 1477 C C . LEU A 1 184 ? -0.541 -0.226 -7.068 1.00 92.25 184 LEU A C 1
ATOM 1479 O O . LEU A 1 184 ? 0.620 0.162 -6.936 1.00 92.25 184 LEU A O 1
ATOM 1483 N N . GLU A 1 185 ? -0.967 -0.843 -8.172 1.00 89.12 185 GLU A N 1
ATOM 1484 C CA . GLU A 1 185 ? -0.116 -1.083 -9.352 1.00 89.12 185 GLU A CA 1
ATOM 1485 C C . GLU A 1 185 ? 0.381 0.232 -9.964 1.00 89.12 185 GLU A C 1
ATOM 1487 O O . GLU A 1 185 ? 1.577 0.428 -10.189 1.00 89.12 185 GLU A O 1
ATOM 1492 N N . VAL A 1 186 ? -0.524 1.195 -10.167 1.00 85.81 186 VAL A N 1
ATOM 1493 C CA . VAL A 1 186 ? -0.185 2.507 -10.742 1.00 85.81 186 VAL A CA 1
ATOM 1494 C C . VAL A 1 186 ? 0.826 3.262 -9.879 1.00 85.81 186 VAL A C 1
ATOM 1496 O O . VAL A 1 186 ? 1.641 4.021 -10.408 1.00 85.81 186 VAL A O 1
ATOM 1499 N N . ILE A 1 187 ? 0.807 3.067 -8.559 1.00 86.62 187 ILE A N 1
ATOM 1500 C CA . ILE A 1 187 ? 1.740 3.722 -7.633 1.00 86.62 187 ILE A CA 1
ATOM 1501 C C . ILE A 1 187 ? 2.976 2.877 -7.289 1.00 86.62 187 ILE A C 1
ATOM 1503 O O . ILE A 1 187 ? 3.823 3.351 -6.532 1.00 86.62 187 ILE A O 1
ATOM 1507 N N . GLY A 1 188 ? 3.108 1.675 -7.861 1.00 88.25 188 GLY A N 1
ATOM 1508 C CA . GLY A 1 188 ? 4.271 0.798 -7.681 1.00 88.25 188 GLY A CA 1
ATOM 1509 C C . GLY A 1 188 ? 4.370 0.203 -6.275 1.00 88.25 188 GLY A C 1
ATOM 1510 O O . GLY A 1 188 ? 5.459 0.168 -5.689 1.00 88.25 188 GLY A O 1
ATOM 1511 N N . MET A 1 189 ? 3.213 -0.159 -5.710 1.00 91.94 189 MET A N 1
ATOM 1512 C CA . MET A 1 189 ? 3.041 -0.761 -4.381 1.00 91.94 189 MET A CA 1
ATOM 1513 C C . MET A 1 189 ? 2.505 -2.201 -4.444 1.00 91.94 189 MET A C 1
ATOM 1515 O O . MET A 1 189 ? 2.270 -2.812 -3.404 1.00 91.94 189 MET A O 1
ATOM 1519 N N . SER A 1 190 ? 2.299 -2.743 -5.645 1.00 92.25 190 SER A N 1
ATOM 1520 C CA . SER A 1 190 ? 1.939 -4.143 -5.874 1.00 92.25 190 SER A CA 1
ATOM 1521 C C . SER A 1 190 ? 3.183 -5.006 -6.126 1.00 92.25 190 SER A C 1
ATOM 1523 O O . SER A 1 190 ? 4.238 -4.477 -6.480 1.00 92.25 190 SER A O 1
ATOM 1525 N N . PRO A 1 191 ? 3.076 -6.340 -6.015 1.00 91.06 191 PRO A N 1
ATOM 1526 C CA . PRO A 1 191 ? 4.044 -7.242 -6.625 1.00 91.06 191 PRO A CA 1
ATOM 1527 C C . PRO A 1 191 ? 4.074 -7.077 -8.150 1.00 91.06 191 PRO A C 1
ATOM 1529 O O . PRO A 1 191 ? 3.061 -6.728 -8.765 1.00 91.06 191 PRO A O 1
ATOM 1532 N N . PHE A 1 192 ? 5.206 -7.420 -8.769 1.00 91.25 192 PHE A N 1
ATOM 1533 C CA . PHE A 1 192 ? 5.283 -7.521 -10.223 1.00 91.25 192 PHE A CA 1
ATOM 1534 C C . PHE A 1 192 ? 4.414 -8.681 -10.717 1.00 91.25 192 PHE A C 1
ATOM 1536 O O . PHE A 1 192 ? 4.693 -9.844 -10.424 1.00 91.25 192 PHE A O 1
ATOM 1543 N N . SER A 1 193 ? 3.387 -8.374 -11.504 1.00 88.50 193 SER A N 1
ATOM 1544 C CA . SER A 1 193 ? 2.450 -9.360 -12.057 1.00 88.50 193 SER A CA 1
ATOM 1545 C C . SER A 1 193 ? 2.705 -9.700 -13.530 1.00 88.50 193 SER A C 1
ATOM 1547 O O . SER A 1 193 ? 1.935 -10.446 -14.134 1.00 88.50 193 SER A O 1
ATOM 1549 N N . GLY A 1 194 ? 3.799 -9.197 -14.110 1.00 91.25 194 GLY A N 1
ATOM 1550 C CA . GLY A 1 194 ? 4.100 -9.354 -15.531 1.00 91.25 194 GLY A CA 1
ATOM 1551 C C . GLY A 1 194 ? 3.606 -8.189 -16.391 1.00 91.25 194 GLY A C 1
ATOM 1552 O O . GLY A 1 194 ? 3.034 -7.210 -15.907 1.00 91.25 194 GLY A O 1
ATOM 1553 N N . PHE A 1 195 ? 3.857 -8.306 -17.695 1.00 92.50 195 PHE A N 1
ATOM 1554 C CA . PHE A 1 195 ? 3.316 -7.392 -18.697 1.00 92.50 195 PHE A CA 1
ATOM 1555 C C . PHE A 1 195 ? 1.997 -7.939 -19.256 1.00 92.50 195 PHE A C 1
ATOM 1557 O O . PHE A 1 195 ? 1.841 -9.148 -19.418 1.00 92.50 195 PHE A O 1
ATOM 1564 N N . VAL A 1 196 ? 1.067 -7.043 -19.569 1.00 90.75 196 VAL A N 1
ATOM 1565 C CA . VAL A 1 196 ? -0.241 -7.322 -20.176 1.00 90.75 196 VAL A CA 1
ATOM 1566 C C . VAL A 1 196 ? -0.367 -6.582 -21.506 1.00 90.75 196 VAL A C 1
ATOM 1568 O O . VAL A 1 196 ? 0.397 -5.658 -21.774 1.00 90.75 196 VAL A O 1
ATOM 1571 N N . ASP A 1 197 ? -1.361 -6.932 -22.320 1.00 89.88 197 ASP A N 1
ATOM 1572 C CA . ASP A 1 197 ? -1.571 -6.324 -23.644 1.00 89.88 197 ASP A CA 1
ATOM 1573 C C . ASP A 1 197 ? -1.645 -4.791 -23.601 1.00 89.88 197 ASP A C 1
ATOM 1575 O O . ASP A 1 197 ? -1.099 -4.117 -24.474 1.00 89.88 197 ASP A O 1
ATOM 1579 N N . ASP A 1 198 ? -2.248 -4.224 -22.553 1.00 88.81 198 ASP A N 1
ATOM 1580 C CA . ASP A 1 198 ? -2.326 -2.773 -22.361 1.00 88.81 198 ASP A CA 1
ATOM 1581 C C . ASP A 1 198 ? -0.947 -2.094 -22.252 1.00 88.81 198 ASP A C 1
ATOM 1583 O O . ASP A 1 198 ? -0.794 -0.961 -22.713 1.00 88.81 198 ASP A O 1
ATOM 1587 N N . ASP A 1 199 ? 0.074 -2.788 -21.731 1.00 90.06 199 ASP A N 1
ATOM 1588 C CA . ASP A 1 199 ? 1.449 -2.269 -21.663 1.00 90.06 199 ASP A CA 1
ATOM 1589 C C . ASP A 1 199 ? 2.049 -2.071 -23.061 1.00 90.06 199 ASP A C 1
ATOM 1591 O O . ASP A 1 199 ? 2.853 -1.162 -23.280 1.00 90.06 199 ASP A O 1
ATOM 1595 N N . PHE A 1 200 ? 1.629 -2.893 -24.025 1.00 90.19 200 PHE A N 1
ATOM 1596 C CA . PHE A 1 200 ? 2.004 -2.761 -25.428 1.00 90.19 200 PHE A CA 1
ATOM 1597 C C . PHE A 1 200 ? 1.086 -1.755 -26.135 1.00 90.19 200 PHE A C 1
ATOM 1599 O O . PHE A 1 200 ? 1.569 -0.849 -26.819 1.00 90.19 200 PHE A O 1
ATOM 1606 N N . ASN A 1 201 ? -0.231 -1.830 -25.918 1.00 88.44 201 ASN A N 1
ATOM 1607 C CA . ASN A 1 201 ? -1.205 -0.914 -26.525 1.00 88.44 201 ASN A CA 1
ATOM 1608 C C . ASN A 1 201 ? -0.941 0.556 -26.177 1.00 88.44 201 ASN A C 1
ATOM 1610 O O . ASN A 1 201 ? -1.256 1.432 -26.986 1.00 88.44 201 ASN A O 1
ATOM 1614 N N . PHE A 1 202 ? -0.276 0.833 -25.050 1.00 87.25 202 PHE A N 1
ATOM 1615 C CA . PHE A 1 202 ? 0.263 2.151 -24.717 1.00 87.25 202 PHE A CA 1
ATOM 1616 C C . PHE A 1 202 ? 1.012 2.816 -25.890 1.00 87.25 202 PHE A C 1
ATOM 1618 O O . PHE A 1 202 ? 0.865 4.016 -26.117 1.00 87.25 202 PHE A O 1
ATOM 1625 N N . PHE A 1 203 ? 1.784 2.066 -26.684 1.00 87.88 203 PHE A N 1
ATOM 1626 C CA . PHE A 1 203 ? 2.525 2.619 -27.826 1.00 87.88 203 PHE A CA 1
ATOM 1627 C C . PHE A 1 203 ? 1.656 2.874 -29.070 1.00 87.88 203 PHE A C 1
ATOM 1629 O O . PHE A 1 203 ? 2.103 3.556 -29.997 1.00 87.88 203 PHE A O 1
ATOM 1636 N N . ILE A 1 204 ? 0.436 2.330 -29.112 1.00 87.44 204 ILE A N 1
ATOM 1637 C CA . ILE A 1 204 ? -0.518 2.490 -30.216 1.00 87.44 204 ILE A CA 1
ATOM 1638 C C . ILE A 1 204 ? -1.424 3.695 -29.961 1.00 87.44 204 ILE A C 1
ATOM 1640 O O . ILE A 1 204 ? -1.497 4.585 -30.808 1.00 87.44 204 ILE A O 1
ATOM 1644 N N . SER A 1 205 ? -2.101 3.732 -28.811 1.00 84.75 205 SER A N 1
ATOM 1645 C CA . SER A 1 205 ? -3.099 4.762 -28.495 1.00 84.75 205 SER A CA 1
ATOM 1646 C C . SER A 1 205 ? -2.549 5.948 -27.702 1.00 84.75 205 SER A C 1
ATOM 1648 O O . SER A 1 205 ? -3.255 6.939 -27.589 1.00 84.75 205 SER A O 1
ATOM 1650 N N . TYR A 1 206 ? -1.313 5.851 -27.195 1.00 82.56 206 TYR A N 1
ATOM 1651 C CA . TYR A 1 206 ? -0.634 6.805 -26.310 1.00 82.56 206 TYR A CA 1
ATOM 1652 C C . TYR A 1 206 ? -1.527 7.476 -25.262 1.00 82.56 206 TYR A C 1
ATOM 1654 O O . TYR A 1 206 ? -2.176 8.487 -25.512 1.00 82.56 206 TYR A O 1
ATOM 1662 N N . ASP A 1 207 ? -1.441 6.957 -24.043 1.00 82.81 207 ASP A N 1
ATOM 1663 C CA . ASP A 1 207 ? -2.077 7.523 -22.860 1.00 82.81 207 ASP A CA 1
ATOM 1664 C C . ASP A 1 207 ? -0.989 7.974 -21.871 1.00 82.81 207 ASP A C 1
ATOM 1666 O O . ASP A 1 207 ? -0.302 7.139 -21.276 1.00 82.81 207 ASP A O 1
ATOM 1670 N N . ASP A 1 208 ? -0.783 9.290 -21.712 1.00 81.38 208 ASP A N 1
ATOM 1671 C CA . ASP A 1 208 ? 0.276 9.823 -20.836 1.00 81.38 208 ASP A CA 1
ATOM 1672 C C . ASP A 1 208 ? 0.082 9.418 -19.368 1.00 81.38 208 ASP A C 1
ATOM 1674 O O . ASP A 1 208 ? 1.062 9.312 -18.624 1.00 81.38 208 ASP A O 1
ATOM 1678 N N . ASP A 1 209 ? -1.153 9.124 -18.967 1.00 77.19 209 ASP A N 1
ATOM 1679 C CA . ASP A 1 209 ? -1.499 8.723 -17.608 1.00 77.19 209 ASP A CA 1
ATOM 1680 C C . ASP A 1 209 ? -1.220 7.245 -17.339 1.00 77.19 209 ASP A C 1
ATOM 1682 O O . ASP A 1 209 ? -1.014 6.862 -16.188 1.00 77.19 209 ASP A O 1
ATOM 1686 N N . TYR A 1 210 ? -1.093 6.425 -18.385 1.00 84.06 210 TYR A N 1
ATOM 1687 C CA . TYR A 1 210 ? -0.610 5.045 -18.282 1.00 84.06 210 TYR A CA 1
ATOM 1688 C C . TYR A 1 210 ? 0.920 4.968 -18.121 1.00 84.06 210 TYR A C 1
ATOM 1690 O O . TYR A 1 210 ? 1.467 3.985 -17.614 1.00 84.06 210 TYR A O 1
ATOM 1698 N N . ARG A 1 211 ? 1.651 6.024 -18.509 1.00 86.62 211 ARG A N 1
ATOM 1699 C CA . ARG A 1 211 ? 3.124 6.061 -18.454 1.00 86.62 211 ARG A CA 1
ATOM 1700 C C . ARG A 1 211 ? 3.706 5.749 -17.062 1.00 86.62 211 ARG A C 1
ATOM 1702 O O . ARG A 1 211 ? 4.704 5.027 -17.018 1.00 86.62 211 ARG A O 1
ATOM 1709 N N . PRO A 1 212 ? 3.173 6.260 -15.931 1.00 85.25 212 PRO A N 1
ATOM 1710 C CA . PRO A 1 212 ? 3.659 5.911 -14.596 1.00 85.25 212 PRO A CA 1
ATOM 1711 C C . PRO A 1 212 ? 3.516 4.420 -14.277 1.00 85.25 212 PRO A C 1
ATOM 1713 O O . PRO A 1 212 ? 4.463 3.836 -13.756 1.00 85.25 212 PRO A O 1
ATOM 1716 N N . LEU A 1 213 ? 2.391 3.798 -14.649 1.00 88.19 213 LEU A N 1
ATOM 1717 C CA . LEU A 1 213 ? 2.178 2.359 -14.470 1.00 88.19 213 LEU A CA 1
ATOM 1718 C C . LEU A 1 213 ? 3.225 1.558 -15.251 1.00 88.19 213 LEU A C 1
ATOM 1720 O O . LEU A 1 213 ? 3.915 0.718 -14.677 1.00 88.19 213 LEU A O 1
ATOM 1724 N N . LEU A 1 214 ? 3.420 1.884 -16.532 1.00 90.75 214 LEU A N 1
ATOM 1725 C CA . LEU A 1 214 ? 4.422 1.219 -17.367 1.00 90.75 214 LEU A CA 1
ATOM 1726 C C . LEU A 1 214 ? 5.848 1.406 -16.826 1.00 90.75 214 LEU A C 1
ATOM 1728 O O . LEU A 1 214 ? 6.655 0.476 -16.827 1.00 90.75 214 LEU A O 1
ATOM 1732 N N . ARG A 1 215 ? 6.164 2.607 -16.325 1.00 91.69 215 ARG A N 1
ATOM 1733 C CA . ARG A 1 215 ? 7.456 2.906 -15.691 1.00 91.69 215 ARG A CA 1
ATOM 1734 C C . ARG A 1 215 ? 7.681 2.054 -14.444 1.00 91.69 215 ARG A C 1
ATOM 1736 O O . ARG A 1 215 ? 8.786 1.540 -14.275 1.00 91.69 215 ARG A O 1
ATOM 1743 N N . ASN A 1 216 ? 6.663 1.906 -13.598 1.00 90.00 216 ASN A N 1
ATOM 1744 C CA . ASN A 1 216 ? 6.744 1.090 -12.388 1.00 90.00 216 ASN A CA 1
ATOM 1745 C C . ASN A 1 216 ? 6.916 -0.387 -12.734 1.00 90.00 216 ASN A C 1
ATOM 1747 O O . ASN A 1 216 ? 7.848 -1.003 -12.232 1.00 90.00 216 ASN A O 1
ATOM 1751 N N . LYS A 1 217 ? 6.142 -0.920 -13.686 1.00 92.69 217 LYS A N 1
ATOM 1752 C CA . LYS A 1 217 ? 6.309 -2.303 -14.158 1.00 92.69 217 LYS A CA 1
ATOM 1753 C C . LYS A 1 217 ? 7.702 -2.582 -14.712 1.00 92.69 217 LYS A C 1
ATOM 1755 O O . LYS A 1 217 ? 8.280 -3.617 -14.409 1.00 92.69 217 LYS A O 1
ATOM 1760 N N . LEU A 1 218 ? 8.273 -1.661 -15.491 1.00 94.12 218 LEU A N 1
ATOM 1761 C CA . LEU A 1 218 ? 9.653 -1.791 -15.976 1.00 94.12 218 LEU A CA 1
ATOM 1762 C C . LEU A 1 218 ? 10.668 -1.801 -14.828 1.00 94.12 218 LEU A C 1
ATOM 1764 O O . LEU A 1 218 ? 11.624 -2.574 -14.857 1.00 94.12 218 LEU A O 1
ATOM 1768 N N . HIS A 1 219 ? 10.468 -0.949 -13.822 1.00 92.69 219 HIS A N 1
ATOM 1769 C CA . HIS A 1 219 ? 11.317 -0.928 -12.637 1.00 92.69 219 HIS A CA 1
ATOM 1770 C C . HIS A 1 219 ? 11.222 -2.242 -11.854 1.00 92.69 219 HIS A C 1
ATOM 1772 O O . HIS A 1 219 ? 12.245 -2.848 -11.553 1.00 92.69 219 HIS A O 1
ATOM 1778 N N . GLU A 1 220 ? 10.007 -2.702 -11.568 1.00 91.50 220 GLU A N 1
ATOM 1779 C CA . GLU A 1 220 ? 9.738 -3.932 -10.825 1.00 91.50 220 GLU A CA 1
ATOM 1780 C C . GLU A 1 220 ? 10.239 -5.172 -11.574 1.00 91.50 220 GLU A C 1
ATOM 1782 O O . GLU A 1 220 ? 10.886 -6.033 -10.981 1.00 91.50 220 GLU A O 1
ATOM 1787 N N . PHE A 1 221 ? 10.050 -5.225 -12.896 1.00 94.25 221 PHE A N 1
ATOM 1788 C CA . PHE A 1 221 ? 10.651 -6.246 -13.751 1.00 94.25 221 PHE A CA 1
ATOM 1789 C C . PHE A 1 221 ? 12.174 -6.290 -13.576 1.00 94.25 221 PHE A C 1
ATOM 1791 O O . PHE A 1 221 ? 12.746 -7.357 -13.356 1.00 94.25 221 PHE A O 1
ATOM 1798 N N . ALA A 1 222 ? 12.841 -5.134 -13.628 1.00 94.25 222 ALA A N 1
ATOM 1799 C CA . ALA A 1 222 ? 14.285 -5.068 -13.434 1.00 94.25 222 ALA A CA 1
ATOM 1800 C C . ALA A 1 222 ? 14.706 -5.467 -12.014 1.00 94.25 222 ALA A C 1
ATOM 1802 O O . ALA A 1 222 ? 15.736 -6.119 -11.862 1.00 94.25 222 ALA A O 1
ATOM 1803 N N . GLN A 1 223 ? 13.915 -5.137 -10.987 1.00 91.56 223 GLN A N 1
ATOM 1804 C CA . GLN A 1 223 ? 14.148 -5.609 -9.620 1.00 91.56 223 GLN A CA 1
ATOM 1805 C C . GLN A 1 223 ? 14.057 -7.138 -9.535 1.00 91.56 223 GLN A C 1
ATOM 1807 O O . GLN A 1 223 ? 14.919 -7.762 -8.921 1.00 91.56 223 GLN A O 1
ATOM 1812 N N . GLU A 1 224 ? 13.060 -7.754 -10.172 1.00 92.38 224 GLU A N 1
ATOM 1813 C CA . GLU A 1 224 ? 12.904 -9.212 -10.200 1.00 92.38 224 GLU A CA 1
ATOM 1814 C C . GLU A 1 224 ? 14.031 -9.909 -10.962 1.00 92.38 224 GLU A C 1
ATOM 1816 O O . GLU A 1 224 ? 14.560 -10.920 -10.493 1.00 92.38 224 GLU A O 1
ATOM 1821 N N . VAL A 1 225 ? 14.460 -9.348 -12.096 1.00 93.19 225 VAL A N 1
ATOM 1822 C CA . VAL A 1 225 ? 15.657 -9.823 -12.799 1.00 93.19 225 VAL A CA 1
ATOM 1823 C C . VAL A 1 225 ? 16.869 -9.716 -11.879 1.00 93.19 225 VAL A C 1
ATOM 1825 O O . VAL A 1 225 ? 17.541 -10.717 -11.652 1.00 93.19 225 VAL A O 1
ATOM 1828 N N . HIS A 1 226 ? 17.106 -8.544 -11.286 1.00 92.69 226 HIS A N 1
ATOM 1829 C CA . HIS A 1 226 ? 18.251 -8.280 -10.417 1.00 92.69 226 HIS A CA 1
ATOM 1830 C C . HIS A 1 226 ? 18.302 -9.232 -9.210 1.00 92.69 226 HIS A C 1
ATOM 1832 O O . HIS A 1 226 ? 19.355 -9.790 -8.925 1.00 92.69 226 HIS A O 1
ATOM 1838 N N . LYS A 1 227 ? 17.174 -9.509 -8.540 1.00 90.94 227 LYS A N 1
ATOM 1839 C CA . LYS A 1 227 ? 17.101 -10.478 -7.424 1.00 90.94 227 LYS A CA 1
ATOM 1840 C C . LYS A 1 227 ? 17.499 -11.900 -7.826 1.00 90.94 227 LYS A C 1
ATOM 1842 O O . LYS A 1 227 ? 18.007 -12.646 -6.994 1.00 90.94 227 LYS A O 1
ATOM 1847 N N . ARG A 1 228 ? 17.236 -12.289 -9.076 1.00 93.31 228 ARG A N 1
ATOM 1848 C CA . ARG A 1 228 ? 17.555 -13.623 -9.612 1.00 93.31 228 ARG A CA 1
ATOM 1849 C C . ARG A 1 228 ? 18.975 -13.717 -10.166 1.00 93.31 228 ARG A C 1
ATOM 1851 O O . ARG A 1 228 ? 19.434 -14.817 -10.469 1.00 93.31 228 ARG A O 1
ATOM 1858 N N . MET A 1 229 ? 19.674 -12.593 -10.307 1.00 90.62 229 MET A N 1
ATOM 1859 C CA . MET A 1 229 ? 21.086 -12.582 -10.678 1.00 90.62 229 MET A CA 1
ATOM 1860 C C . MET A 1 229 ? 21.952 -13.007 -9.484 1.00 90.62 229 MET A C 1
ATOM 1862 O O . MET A 1 229 ? 21.627 -12.745 -8.328 1.00 90.62 229 MET A O 1
ATOM 1866 N N . GLY A 1 230 ? 23.086 -13.657 -9.757 1.00 90.38 230 GLY A N 1
ATOM 1867 C CA . GLY A 1 230 ? 24.050 -14.011 -8.713 1.00 90.38 230 GLY A CA 1
ATOM 1868 C C . GLY A 1 230 ? 24.613 -12.775 -7.997 1.00 90.38 230 GLY A C 1
ATOM 1869 O O . GLY A 1 230 ? 24.735 -11.707 -8.601 1.00 90.38 230 GLY A O 1
ATOM 1870 N N . GLN A 1 231 ? 25.002 -12.931 -6.724 1.00 91.50 231 GLN A N 1
ATOM 1871 C CA . GLN A 1 231 ? 25.512 -11.837 -5.876 1.00 91.50 231 GLN A CA 1
ATOM 1872 C C . GLN A 1 231 ? 26.699 -11.078 -6.491 1.00 91.50 231 GLN A C 1
ATOM 1874 O O . GLN A 1 231 ? 26.853 -9.878 -6.277 1.00 91.50 231 GLN A O 1
ATOM 1879 N N . GLU A 1 232 ? 27.549 -11.763 -7.256 1.00 90.75 232 GLU A N 1
ATOM 1880 C CA . GLU A 1 232 ? 28.682 -11.132 -7.937 1.00 90.75 232 GLU A CA 1
ATOM 1881 C C . GLU A 1 232 ? 28.222 -10.135 -9.005 1.00 90.75 232 GLU A C 1
ATOM 1883 O O . GLU A 1 232 ? 28.776 -9.044 -9.119 1.00 90.75 232 GLU A O 1
ATOM 1888 N N . ILE A 1 233 ? 27.168 -10.474 -9.751 1.00 89.25 233 ILE A N 1
ATOM 1889 C CA . ILE A 1 233 ? 26.659 -9.633 -10.834 1.00 89.25 233 ILE A CA 1
ATOM 1890 C C . ILE A 1 233 ? 25.872 -8.449 -10.267 1.00 89.25 233 ILE A C 1
ATOM 1892 O O . ILE A 1 233 ? 26.042 -7.326 -10.735 1.00 89.25 233 ILE A O 1
ATOM 1896 N N . THR A 1 234 ? 25.066 -8.664 -9.225 1.00 90.19 234 THR A N 1
ATOM 1897 C CA . THR A 1 234 ? 24.288 -7.589 -8.582 1.00 90.19 234 THR A CA 1
ATOM 1898 C C . THR A 1 234 ? 25.170 -6.541 -7.906 1.00 90.19 234 THR A C 1
ATOM 1900 O O . THR A 1 234 ? 24.833 -5.361 -7.901 1.00 90.19 234 THR A O 1
ATOM 1903 N N . ARG A 1 235 ? 26.350 -6.929 -7.400 1.00 89.12 235 ARG A N 1
ATOM 1904 C CA . ARG A 1 235 ? 27.355 -5.970 -6.904 1.00 89.12 235 ARG A CA 1
ATOM 1905 C C . ARG A 1 235 ? 27.887 -5.052 -8.002 1.00 89.12 235 ARG A C 1
ATOM 1907 O O . ARG A 1 235 ? 28.184 -3.893 -7.729 1.00 89.12 235 ARG A O 1
ATOM 1914 N N . VAL A 1 236 ? 28.023 -5.566 -9.223 1.00 90.88 236 VAL A N 1
ATOM 1915 C CA . VAL A 1 236 ? 28.538 -4.808 -10.369 1.00 90.88 236 VAL A CA 1
ATOM 1916 C C . VAL A 1 236 ? 27.446 -3.930 -10.984 1.00 90.88 236 VAL A C 1
ATOM 1918 O O . VAL A 1 236 ? 27.683 -2.750 -11.235 1.00 90.88 236 VAL A O 1
ATOM 1921 N N . TYR A 1 237 ? 26.251 -4.479 -11.207 1.00 91.38 237 TYR A N 1
ATOM 1922 C CA . TYR A 1 237 ? 25.116 -3.792 -11.834 1.00 91.38 237 TYR A CA 1
ATOM 1923 C C . TYR A 1 237 ? 24.066 -3.377 -10.798 1.00 91.38 237 TYR A C 1
ATO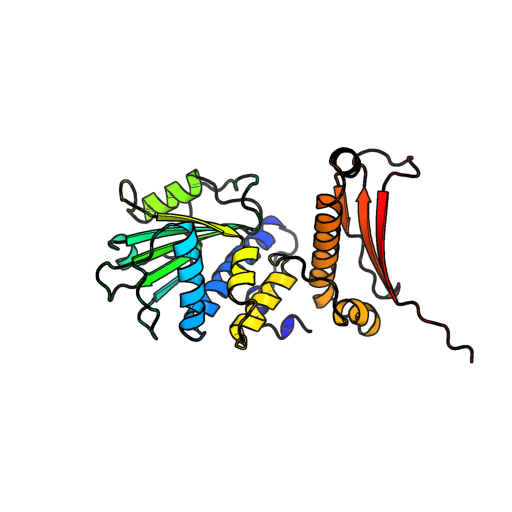M 1925 O O . TYR A 1 237 ? 22.909 -3.783 -10.878 1.00 91.38 237 TYR A O 1
ATOM 1933 N N . SER A 1 238 ? 24.487 -2.578 -9.820 1.00 90.00 238 SER A N 1
ATOM 1934 C CA . SER A 1 238 ? 23.685 -2.236 -8.642 1.00 90.00 238 SER A CA 1
ATOM 1935 C C . SER A 1 238 ? 22.635 -1.145 -8.872 1.00 90.00 238 SER A C 1
ATOM 1937 O O . SER A 1 238 ? 21.748 -0.964 -8.038 1.00 90.00 238 SER A O 1
ATOM 1939 N N . GLU A 1 239 ? 22.704 -0.408 -9.985 1.00 91.44 239 GLU A N 1
ATOM 1940 C CA . GLU A 1 239 ? 21.748 0.657 -10.284 1.00 91.44 239 GLU A CA 1
ATOM 1941 C C . GLU A 1 239 ? 20.682 0.212 -11.285 1.00 91.44 239 GLU A C 1
ATOM 1943 O O . GLU A 1 239 ? 20.993 -0.222 -12.396 1.00 91.44 239 GLU A O 1
ATOM 1948 N N . ILE A 1 240 ? 19.415 0.435 -10.933 1.00 92.81 240 ILE A N 1
ATOM 1949 C CA . ILE A 1 240 ? 18.274 0.288 -11.841 1.00 92.81 240 ILE A CA 1
ATOM 1950 C C . ILE A 1 240 ? 17.898 1.663 -12.386 1.00 92.81 240 ILE A C 1
ATOM 1952 O O . ILE A 1 240 ? 17.561 2.575 -11.629 1.00 92.81 240 ILE A O 1
ATOM 1956 N N . PHE A 1 241 ? 17.878 1.809 -13.708 1.00 91.75 241 PHE A N 1
ATOM 1957 C CA . PHE A 1 241 ? 17.437 3.035 -14.365 1.00 91.75 241 PHE A CA 1
ATOM 1958 C C . PHE A 1 241 ? 16.370 2.739 -15.415 1.00 91.75 241 PHE A C 1
ATOM 1960 O O . PHE A 1 241 ? 16.632 2.089 -16.425 1.00 91.75 241 PHE A O 1
ATOM 1967 N N . VAL A 1 242 ? 15.160 3.260 -15.203 1.00 91.81 242 VAL A N 1
ATOM 1968 C CA . VAL A 1 242 ? 14.109 3.235 -16.226 1.00 91.81 242 VAL A CA 1
ATOM 1969 C C . VAL A 1 242 ? 14.280 4.443 -17.136 1.00 91.81 242 VAL A C 1
ATOM 1971 O O . VAL A 1 242 ? 14.181 5.593 -16.684 1.00 91.81 242 VAL A O 1
ATOM 1974 N N . GLY A 1 243 ? 14.516 4.166 -18.417 1.00 89.00 243 GLY A N 1
ATOM 1975 C CA . GLY A 1 243 ? 14.708 5.168 -19.453 1.00 89.00 243 GLY A CA 1
ATOM 1976 C C . GLY A 1 243 ? 13.493 6.068 -19.667 1.00 89.00 243 GLY A C 1
ATOM 1977 O O . GLY A 1 243 ? 12.439 5.932 -19.038 1.00 89.00 243 GLY A O 1
ATOM 1978 N N . HIS A 1 244 ? 13.640 7.021 -20.584 1.00 86.88 244 HIS A N 1
ATOM 1979 C CA . HIS A 1 244 ? 12.503 7.815 -21.029 1.00 86.88 244 HIS A CA 1
ATOM 1980 C C . HIS A 1 244 ? 11.565 6.945 -21.863 1.00 86.88 244 HIS A C 1
ATOM 1982 O O . HIS A 1 244 ? 11.967 6.364 -22.869 1.00 86.88 244 HIS A O 1
ATOM 1988 N N . ILE A 1 245 ? 10.301 6.899 -21.454 1.00 86.56 245 ILE A N 1
ATOM 1989 C CA . ILE A 1 245 ? 9.236 6.240 -22.204 1.00 86.56 245 ILE A CA 1
ATOM 1990 C C . ILE A 1 245 ? 8.774 7.219 -23.285 1.00 86.56 245 ILE A C 1
ATOM 1992 O O . ILE A 1 245 ? 8.133 8.225 -22.979 1.00 86.56 245 ILE A O 1
ATOM 1996 N N . ILE A 1 246 ? 9.138 6.955 -24.542 1.00 81.06 246 ILE A N 1
ATOM 1997 C CA . ILE A 1 246 ? 8.824 7.830 -25.679 1.00 81.06 246 ILE A CA 1
ATOM 1998 C C . ILE A 1 246 ? 7.884 7.078 -26.619 1.00 81.06 246 ILE A C 1
ATOM 2000 O O . ILE A 1 246 ? 8.330 6.318 -27.478 1.00 81.06 246 ILE A O 1
ATOM 2004 N N . ALA A 1 247 ? 6.580 7.333 -26.506 1.00 73.44 247 ALA A N 1
ATOM 2005 C CA . ALA A 1 247 ? 5.570 6.585 -27.253 1.00 73.44 247 ALA A CA 1
ATOM 2006 C C . ALA A 1 247 ? 5.745 6.640 -28.777 1.00 73.44 247 ALA A C 1
ATOM 2008 O O . ALA A 1 247 ? 5.592 5.627 -29.450 1.00 73.44 247 ALA A O 1
ATOM 2009 N N . ARG A 1 248 ? 6.189 7.781 -29.329 1.00 73.12 248 ARG A N 1
ATOM 2010 C CA . ARG A 1 248 ? 6.482 7.917 -30.771 1.00 73.12 248 ARG A CA 1
ATOM 2011 C C . ARG A 1 248 ? 7.552 6.948 -31.278 1.00 73.12 248 ARG A C 1
ATOM 2013 O O . ARG A 1 248 ? 7.558 6.635 -32.463 1.00 73.12 248 ARG A O 1
ATOM 2020 N N . ARG A 1 249 ? 8.466 6.508 -30.409 1.00 76.81 249 ARG A N 1
ATOM 2021 C CA . ARG A 1 249 ? 9.506 5.528 -30.752 1.00 76.81 249 ARG A CA 1
ATOM 2022 C C . ARG A 1 249 ? 9.029 4.086 -30.592 1.00 76.81 249 ARG A C 1
ATOM 2024 O O . ARG A 1 249 ? 9.778 3.185 -30.938 1.00 76.81 249 ARG A O 1
ATOM 2031 N N . GLY A 1 250 ? 7.819 3.874 -30.069 1.00 84.31 250 GLY A N 1
ATOM 2032 C CA . GLY A 1 250 ? 7.254 2.545 -29.858 1.00 84.31 250 GLY A CA 1
ATOM 2033 C C . GLY A 1 250 ? 8.094 1.669 -28.934 1.00 84.31 250 GLY A C 1
ATOM 2034 O O . GLY A 1 250 ? 8.048 0.456 -29.077 1.00 84.31 250 GLY A O 1
ATOM 2035 N N . THR A 1 251 ? 8.904 2.270 -28.056 1.00 87.69 251 THR A N 1
ATOM 2036 C CA . THR A 1 251 ? 9.837 1.551 -27.187 1.00 87.69 251 THR A CA 1
ATOM 2037 C C . THR A 1 251 ? 9.904 2.184 -25.803 1.00 87.69 251 THR A C 1
ATOM 2039 O O . THR A 1 251 ? 9.848 3.412 -25.647 1.00 87.69 251 THR A O 1
ATOM 2042 N N . ALA A 1 252 ? 10.043 1.332 -24.797 1.00 91.12 252 ALA A N 1
ATOM 2043 C CA . ALA A 1 252 ? 10.432 1.694 -23.447 1.00 91.12 252 ALA A CA 1
ATOM 2044 C C . ALA A 1 252 ? 11.473 0.693 -22.954 1.00 91.12 252 ALA A C 1
ATOM 2046 O O . ALA A 1 252 ? 11.460 -0.473 -23.348 1.00 91.12 252 ALA A O 1
ATOM 2047 N N . PHE A 1 253 ? 12.383 1.148 -22.098 1.00 92.62 253 PHE A N 1
ATOM 2048 C CA . PHE A 1 253 ? 13.479 0.310 -21.640 1.00 92.62 253 PHE A CA 1
ATOM 2049 C C . PHE A 1 253 ? 13.850 0.576 -20.185 1.00 92.62 253 PHE A C 1
ATOM 2051 O O . PHE A 1 253 ? 13.622 1.661 -19.638 1.00 92.62 253 PHE A O 1
ATOM 2058 N N . VAL A 1 254 ? 14.468 -0.429 -19.582 1.00 94.62 254 VAL A N 1
ATOM 2059 C CA . VAL A 1 254 ? 15.088 -0.382 -18.265 1.00 94.62 254 VAL A CA 1
ATOM 2060 C C . VAL A 1 254 ? 16.485 -0.974 -18.358 1.00 94.62 254 VAL A C 1
ATOM 2062 O O . VAL A 1 254 ? 16.716 -1.944 -19.080 1.00 94.62 254 VAL A O 1
ATOM 2065 N N . VAL A 1 255 ? 17.427 -0.370 -17.641 1.00 93.12 255 VAL A N 1
ATOM 2066 C CA . VAL A 1 255 ? 18.806 -0.848 -17.574 1.00 93.12 255 VAL A CA 1
ATOM 2067 C C . VAL A 1 255 ? 19.206 -1.183 -16.147 1.00 93.12 255 VAL A C 1
ATOM 2069 O O . VAL A 1 255 ? 18.867 -0.452 -15.215 1.00 93.12 255 VAL A O 1
ATOM 2072 N N . LEU A 1 256 ? 19.976 -2.259 -16.009 1.00 92.25 256 LEU A N 1
ATOM 2073 C CA . LEU A 1 256 ? 20.831 -2.515 -14.852 1.00 92.25 256 LEU A CA 1
ATOM 2074 C C . LEU A 1 256 ? 22.220 -1.997 -15.209 1.00 92.25 256 LEU A C 1
ATOM 2076 O O . LEU A 1 256 ? 22.766 -2.421 -16.227 1.00 92.25 256 LEU A O 1
ATOM 2080 N N . ARG A 1 257 ? 22.784 -1.056 -14.452 1.00 91.44 257 ARG A N 1
ATOM 2081 C CA . ARG A 1 257 ? 24.040 -0.383 -14.825 1.00 91.44 257 ARG A CA 1
ATOM 2082 C C . ARG A 1 257 ? 25.045 -0.307 -13.682 1.00 91.44 257 ARG A C 1
ATOM 2084 O O . ARG A 1 257 ? 24.677 -0.354 -12.511 1.00 91.44 257 ARG A O 1
ATOM 2091 N N . LYS A 1 258 ? 26.317 -0.152 -14.053 1.00 91.12 258 LYS A N 1
ATOM 2092 C CA . LYS A 1 258 ? 27.418 0.122 -13.124 1.00 91.12 258 LYS A CA 1
ATOM 2093 C C . LYS A 1 258 ? 27.351 1.585 -12.644 1.00 91.12 258 LYS A C 1
ATOM 2095 O O . LYS A 1 258 ? 27.133 2.459 -13.488 1.00 91.12 258 LYS A O 1
ATOM 2100 N N . PRO A 1 259 ? 27.591 1.887 -11.353 1.00 84.19 259 PRO A N 1
ATOM 2101 C CA . PRO A 1 259 ? 27.523 3.257 -10.825 1.00 84.19 259 PRO A CA 1
ATOM 2102 C C . PRO A 1 259 ? 28.523 4.244 -11.449 1.00 84.19 259 PRO A C 1
ATOM 2104 O O . PRO A 1 259 ? 28.265 5.445 -11.517 1.00 84.19 259 PRO A O 1
ATOM 2107 N N . GLN A 1 260 ? 29.690 3.765 -11.894 1.00 73.12 260 GLN A N 1
ATOM 2108 C CA . GLN A 1 260 ? 30.812 4.627 -12.278 1.00 73.12 260 GLN A CA 1
ATOM 2109 C C . GLN A 1 260 ? 31.629 4.037 -13.431 1.00 73.12 260 GLN A C 1
ATOM 2111 O O . GLN A 1 260 ? 32.761 3.620 -13.228 1.00 73.12 260 GLN A O 1
ATOM 2116 N N . ASP A 1 261 ? 31.088 4.020 -14.652 1.00 64.81 261 ASP A N 1
ATOM 2117 C CA . ASP A 1 261 ? 31.950 3.993 -15.841 1.00 64.81 261 ASP A CA 1
ATOM 2118 C C . ASP A 1 261 ? 31.213 4.475 -17.102 1.00 64.81 261 ASP A C 1
ATOM 2120 O O . ASP A 1 261 ? 30.312 3.816 -17.627 1.00 64.81 261 ASP A O 1
ATOM 2124 N N . ARG A 1 262 ? 31.567 5.668 -17.600 1.00 61.59 262 ARG A N 1
ATOM 2125 C CA . ARG A 1 262 ? 30.970 6.203 -18.836 1.00 61.59 262 ARG A CA 1
ATOM 2126 C C . ARG A 1 262 ? 31.573 5.569 -20.091 1.00 61.59 262 ARG A C 1
ATOM 2128 O O . ARG A 1 262 ? 30.888 5.576 -21.120 1.00 61.59 262 ARG A O 1
ATOM 2135 N N . HIS A 1 263 ? 32.784 5.020 -20.004 1.00 73.56 263 HIS A N 1
ATOM 2136 C CA . HIS A 1 263 ? 33.563 4.539 -21.144 1.00 73.56 263 HIS A CA 1
ATOM 2137 C C . HIS A 1 263 ? 33.567 3.012 -21.290 1.00 73.56 263 HIS A C 1
ATOM 2139 O O . HIS A 1 263 ? 33.935 2.522 -22.354 1.00 73.56 263 HIS A O 1
ATOM 2145 N N . ASP A 1 264 ? 33.089 2.271 -20.290 1.00 77.50 264 ASP A N 1
ATOM 2146 C CA . ASP A 1 264 ? 32.942 0.817 -20.378 1.00 77.50 264 ASP A CA 1
ATOM 2147 C C . ASP A 1 264 ? 31.850 0.397 -21.395 1.00 77.50 264 ASP A C 1
ATOM 2149 O O . ASP A 1 264 ? 30.680 0.791 -21.255 1.00 77.50 264 ASP A O 1
ATOM 2153 N N . PRO A 1 265 ? 32.188 -0.413 -22.420 1.00 73.56 265 PRO A N 1
ATOM 2154 C CA . PRO A 1 265 ? 31.213 -0.946 -23.372 1.00 73.56 265 PRO A CA 1
ATOM 2155 C C . PRO A 1 265 ? 30.200 -1.914 -22.732 1.00 73.56 265 PRO A C 1
ATOM 2157 O O . PRO A 1 265 ? 29.103 -2.071 -23.263 1.00 73.56 265 PRO A O 1
ATOM 2160 N N . PHE A 1 266 ? 30.515 -2.507 -21.577 1.00 80.94 266 PHE A N 1
ATOM 2161 C CA . PHE A 1 266 ? 29.658 -3.417 -20.807 1.00 80.94 266 PHE A CA 1
ATOM 2162 C C . PHE A 1 266 ? 29.077 -2.755 -19.549 1.00 80.94 266 PHE A C 1
ATOM 2164 O O . PHE A 1 266 ? 28.783 -3.415 -18.553 1.00 80.94 266 PHE A O 1
ATOM 2171 N N . LYS A 1 267 ? 28.890 -1.432 -19.564 1.00 85.75 267 LYS A N 1
ATOM 2172 C CA . LYS A 1 267 ? 28.383 -0.682 -18.403 1.00 85.75 267 LYS A CA 1
ATOM 2173 C C . LYS A 1 267 ? 26.928 -0.967 -18.031 1.00 85.75 267 LYS A C 1
ATOM 2175 O O . LYS A 1 267 ? 26.496 -0.521 -16.967 1.00 85.75 267 LYS A O 1
ATOM 2180 N N . HIS A 1 268 ? 26.152 -1.637 -18.887 1.00 86.88 268 HIS A N 1
ATOM 2181 C CA . HIS A 1 268 ? 24.754 -1.944 -18.597 1.00 86.88 268 HIS A CA 1
ATOM 2182 C C . HIS A 1 268 ? 24.220 -3.215 -19.269 1.00 86.88 268 HIS A C 1
ATOM 2184 O O . HIS A 1 268 ? 24.630 -3.577 -20.368 1.00 86.88 268 HIS A O 1
ATOM 2190 N N . CYS A 1 269 ? 23.216 -3.818 -18.636 1.00 87.19 269 CYS A N 1
ATOM 2191 C CA . CYS A 1 269 ? 22.290 -4.770 -19.241 1.00 87.19 269 CYS A CA 1
ATOM 2192 C C . CYS A 1 269 ? 20.986 -4.032 -19.566 1.00 87.19 269 CYS A C 1
ATOM 2194 O O . CYS A 1 269 ? 20.378 -3.453 -18.666 1.00 87.19 269 CYS A O 1
ATOM 2196 N N . ASN A 1 270 ? 20.570 -4.028 -20.834 1.00 91.00 270 ASN A N 1
ATOM 2197 C CA . ASN A 1 270 ? 19.362 -3.338 -21.287 1.00 91.00 270 ASN A CA 1
ATOM 2198 C C . ASN A 1 270 ? 18.221 -4.323 -21.550 1.00 91.00 270 ASN A C 1
ATOM 2200 O O . ASN A 1 270 ? 18.418 -5.337 -22.216 1.00 91.00 270 ASN A O 1
ATOM 2204 N N . PHE A 1 271 ? 17.027 -3.970 -21.090 1.00 91.75 271 PHE A N 1
ATOM 2205 C CA . PHE A 1 271 ? 15.791 -4.694 -21.347 1.00 91.75 271 PHE A CA 1
ATOM 2206 C C . PHE A 1 271 ? 14.776 -3.726 -21.938 1.00 91.75 271 PHE A C 1
ATOM 2208 O O . PHE A 1 271 ? 14.554 -2.649 -21.383 1.00 91.75 271 PHE A O 1
ATOM 2215 N N . SER A 1 272 ? 14.155 -4.097 -23.053 1.00 89.56 272 SER A N 1
ATOM 2216 C CA . SER A 1 272 ? 13.194 -3.249 -23.753 1.00 89.56 272 SER A CA 1
ATOM 2217 C C . SER A 1 272 ? 11.899 -3.983 -24.058 1.00 89.56 272 SER A C 1
ATOM 2219 O O . SER A 1 272 ? 11.898 -5.168 -24.383 1.00 89.56 272 SER A O 1
ATOM 2221 N N . ILE A 1 273 ? 10.806 -3.231 -24.001 1.00 88.12 273 ILE A N 1
ATOM 2222 C CA . ILE A 1 273 ? 9.535 -3.571 -24.635 1.00 88.12 273 ILE A CA 1
ATOM 2223 C C . ILE A 1 273 ? 9.388 -2.674 -25.862 1.00 88.12 273 ILE A C 1
ATOM 2225 O O . ILE A 1 273 ? 9.626 -1.465 -25.789 1.00 88.12 273 ILE A O 1
ATOM 2229 N N . GLU A 1 274 ? 9.046 -3.259 -27.004 1.00 87.38 274 GLU A N 1
ATOM 2230 C CA . GLU A 1 274 ? 8.926 -2.521 -28.256 1.00 87.38 274 GLU A CA 1
ATOM 2231 C C . GLU A 1 274 ? 7.817 -3.066 -29.154 1.00 87.38 274 GLU A C 1
ATOM 2233 O O . GLU A 1 274 ? 7.548 -4.267 -29.176 1.00 87.38 274 GLU A O 1
ATOM 2238 N N . ILE A 1 275 ? 7.187 -2.173 -29.919 1.00 84.81 275 ILE A N 1
ATOM 2239 C CA . ILE A 1 275 ? 6.282 -2.541 -31.008 1.00 84.81 275 ILE A CA 1
ATOM 2240 C C . ILE A 1 275 ? 6.998 -2.337 -32.332 1.00 84.81 275 ILE A C 1
ATOM 2242 O O . ILE A 1 275 ? 7.264 -1.211 -32.760 1.00 84.81 275 ILE A O 1
ATOM 2246 N N . ASN A 1 276 ? 7.239 -3.443 -33.029 1.00 79.50 276 ASN A N 1
ATOM 2247 C CA . ASN A 1 276 ? 7.762 -3.406 -34.380 1.00 79.50 276 ASN A CA 1
ATOM 2248 C C . ASN A 1 276 ? 6.612 -3.171 -35.368 1.00 79.50 276 ASN A C 1
ATOM 2250 O O . ASN A 1 276 ? 5.826 -4.073 -35.668 1.00 79.50 276 ASN A O 1
ATOM 2254 N N . LYS A 1 277 ? 6.502 -1.946 -35.890 1.00 69.25 277 LYS A N 1
ATOM 2255 C CA . LYS A 1 277 ? 5.638 -1.688 -37.043 1.00 69.25 277 LYS A CA 1
ATOM 2256 C C . LYS A 1 277 ? 6.281 -2.356 -38.252 1.00 69.25 277 LYS A C 1
ATOM 2258 O O . LYS A 1 277 ? 7.150 -1.762 -38.890 1.00 69.25 277 LYS A O 1
ATOM 2263 N N . ARG A 1 278 ? 5.832 -3.565 -38.611 1.00 62.53 278 ARG A N 1
ATOM 2264 C CA . ARG A 1 278 ? 6.058 -4.059 -39.973 1.00 62.53 278 ARG A CA 1
ATOM 2265 C C . ARG A 1 278 ? 5.524 -2.978 -40.907 1.00 62.53 278 ARG A C 1
ATOM 2267 O O . ARG A 1 278 ? 4.334 -2.673 -40.875 1.00 62.53 278 ARG A O 1
ATOM 2274 N N . ARG A 1 279 ? 6.401 -2.367 -41.709 1.00 52.50 279 ARG A N 1
ATOM 2275 C CA . ARG A 1 279 ? 5.947 -1.666 -42.908 1.00 52.50 279 ARG A CA 1
ATOM 2276 C C . ARG A 1 279 ? 5.213 -2.728 -43.710 1.00 52.50 279 ARG A C 1
ATOM 2278 O O . ARG A 1 279 ? 5.852 -3.663 -44.186 1.00 52.50 279 ARG A O 1
ATOM 2285 N N . SER A 1 280 ? 3.890 -2.639 -43.776 1.00 46.62 280 SER A N 1
ATOM 2286 C CA . SER A 1 280 ? 3.136 -3.376 -44.777 1.00 46.62 280 SER A CA 1
ATOM 2287 C C . SER A 1 280 ? 3.805 -3.045 -46.105 1.00 46.62 280 SER A C 1
ATOM 2289 O O . SER A 1 280 ? 3.887 -1.870 -46.464 1.00 46.62 280 SER A O 1
ATOM 2291 N N . ALA A 1 281 ? 4.397 -4.048 -46.749 1.00 48.66 281 ALA A N 1
ATOM 2292 C CA . ALA A 1 281 ? 4.809 -3.917 -48.131 1.00 48.66 281 ALA A CA 1
ATOM 2293 C C . ALA A 1 281 ? 3.514 -3.663 -48.908 1.00 48.66 281 ALA A C 1
ATOM 2295 O O . ALA A 1 281 ? 2.684 -4.564 -49.022 1.00 48.66 281 ALA A O 1
ATOM 2296 N N . VAL A 1 282 ? 3.294 -2.401 -49.272 1.00 43.84 282 VAL A N 1
ATOM 2297 C CA . VAL A 1 282 ? 2.294 -1.995 -50.260 1.00 43.84 282 VAL A CA 1
ATOM 2298 C C . VAL A 1 282 ? 2.994 -2.013 -51.604 1.00 43.84 282 VAL A C 1
ATOM 2300 O O . VAL A 1 282 ? 4.115 -1.454 -51.661 1.00 43.84 282 VAL A O 1
#

pLDDT: mean 86.43, std 11.46, range [43.84, 98.25]

Secondary structure (DSSP, 8-state):
--GGG-TTGGGG---S-TT-HHHHHHHHHHHHHHHHHHHHHHS-HHHHHHHHHHHHHHH----PPPP-TTTSEEEESS--HHHHT-SEEEEEEEES-SSSPBP-------SEEEEE-SSSS-EEEEEEE-SSSB--HHHHHHHHHHHT-TTS--EEEEEEHHHHHHTTTTS---HHHHHHHHHHHHTT-SPP----HHHHHHHHH--TTTHHHHHHHHHHHHHHHHHHS-HHHHHHS-EEEE---BGGGTEEEEEEE-SS-SS-TTSEEEEEEE--------

Foldseek 3Di:
DFLVVQPLSCQQDDPPPPDDPVVSQVSVFLSLLVLVQCCCLPPAQVLVVLVVVVQCVFFVDPPDDRGDNPQKDKDAQDADPLLLVQPAAEEEEEELDPAFDADPDQDGAAGMKIWGNPDVRTYIYGYHYHDDGTHDPNNVVNNCVVSNNPPHDYTYGYHALQVSLVSCVPDPDDPSNVSSNVVCLLSLRHQQPDDDVVLLCCLVPPDVSCVSSNQSNQQNVVVVVLVPDDPVVCVQQVDKDWDDDDSPQQKTKIWRAGPDDPPDPPGIDMDMDGDDPDPPPD

Radius of gyration: 21.58 Å; chains: 1; bounding box: 56×38×79 Å